Protein AF-A0A957BPP7-F1 (afdb_monomer)

Sequence (286 aa):
MEIFEIEATITELLLIVAVVAIVVQRLRVPYTVALVVVGLLLSFVQPVDVGLTPELIMMLFVPPLIFEAALHLDLNVLRRNLPGILTLAVPGVIITTLIVGGIVSYTTGLALPAALVFGALISATDPVAIISLFRTLGVPKRLSVIVEGESLFNDGAAIVIFGLMVGYAVSGQFSLTESILDFVRVSVGGLAVGIALGTGVAWIISHVDDHLIEITLTVVLAFGSFLAAESLHFSGVLAVVAAGLLNGNLGLRGMSPTTRIVLNNFWEFVAFLANSLIFLIIGLDI

Foldseek 3Di:
DPPVVLVVVVVVLVVVLVVLVVVCVVVVDPSLVSLLQVLQVVLVVDQDPNVQDPVNLCQPQLLLQLLLLLLQADPVLCVVCVVVLCCCQAVVLVVQLQVQLVVCCVPVVDDSLVSSLVSLVPSQDDCVVVLVVCVVVVPDPSVVNSSSSSNLSNVLLSVLSNVLSVVCVVVVDDDPVVSVVSSCCQLVLLLVLLQVLLVVLLVVLLVDADLVVNLVSSVCSSSVSLVVSVVVVHRSSNSSSNSSNSCSHRSVVSYDPVSVVVNSVVSVVSNSVSSSSVSNVSSSVD

Mean predicted aligned error: 5.06 Å

Secondary structure (DSSP, 8-state):
--HHHHHHHHHHHHHHHHHHHHHHHHH-S-HHHHHHHHHHHHHHHS-------HHHHHHHTHHHHHHHHHHHS-HHHHHHHHHHHHHIIIIIHHHHHHHHHHHHHHHH---HHHHHHHHHHHH----HHHHHHHHHHT--HHHHHHHHHHHHHHHHHHHHHHHHHHHHHHH----HHHHHHHHHHHHHHHHHHHHHHHHHHHHHHTT---HHHHHHHHHHHHHHHHHHHHHTTS-HHHHHHHHHHHIIIIIHHHS-HHHHHHHHHHHHHHHHHHHHHHHHHHHHH-

Solvent-accessible surface area (backbone atoms only — not comparable to full-atom values): 14182 Å² total; per-residue (Å²): 128,58,73,67,56,53,55,50,52,54,52,49,53,53,50,51,50,51,53,51,54,61,53,32,74,76,64,85,54,65,61,62,61,52,33,23,52,50,18,40,57,40,30,77,76,51,79,67,84,81,80,74,46,72,66,53,48,54,66,66,38,43,29,50,42,44,18,40,58,22,28,72,40,58,58,70,63,39,64,76,43,38,72,62,28,49,48,47,15,42,58,43,34,54,49,43,11,53,51,46,6,50,51,44,15,69,75,71,67,44,56,58,43,61,20,32,27,52,12,18,66,67,42,40,54,83,47,66,72,58,51,56,49,34,66,76,71,68,55,61,67,68,57,50,45,45,48,53,47,21,25,58,46,16,42,36,40,24,55,52,49,24,53,54,27,47,52,26,49,73,68,73,58,86,52,71,69,57,52,52,50,47,50,50,50,21,48,54,43,2,33,50,46,3,42,54,52,18,51,53,50,23,56,53,37,51,76,50,95,48,59,69,61,47,46,49,52,51,54,50,46,23,52,46,24,22,52,54,15,46,78,70,68,18,33,22,59,33,2,11,34,35,18,17,34,39,28,41,58,56,20,50,72,42,47,54,75,67,42,52,53,54,46,50,54,48,37,54,51,52,28,50,51,38,52,48,49,51,32,24,50,54,13,40,75,108

Structure (mmCIF, N/CA/C/O backbone):
data_AF-A0A957BPP7-F1
#
_entry.id   AF-A0A957BPP7-F1
#
loop_
_atom_site.group_PDB
_atom_site.id
_atom_site.type_symbol
_atom_site.label_atom_id
_atom_site.label_alt_id
_atom_site.label_comp_id
_atom_site.label_asym_id
_atom_site.label_entity_id
_atom_site.label_seq_id
_atom_site.pdbx_PDB_ins_code
_atom_site.Cartn_x
_atom_site.Cartn_y
_atom_site.Cartn_z
_atom_site.occupancy
_atom_site.B_iso_or_equiv
_atom_site.auth_seq_id
_atom_site.auth_comp_id
_atom_site.auth_asym_id
_atom_site.auth_atom_id
_atom_site.pdbx_PDB_model_num
ATOM 1 N N . MET A 1 1 ? -18.569 1.959 -23.088 1.00 60.22 1 MET A N 1
ATOM 2 C CA . MET A 1 1 ? -19.501 1.052 -22.403 1.00 60.22 1 MET A CA 1
ATOM 3 C C . MET A 1 1 ? -20.727 1.832 -21.987 1.00 60.22 1 MET A C 1
ATOM 5 O O . MET A 1 1 ? -20.582 2.914 -21.418 1.00 60.22 1 MET A O 1
ATOM 9 N N . GLU A 1 2 ? -21.912 1.323 -22.309 1.00 77.94 2 GLU A N 1
ATOM 10 C CA . GLU A 1 2 ? -23.153 1.812 -21.699 1.00 77.94 2 GLU A CA 1
ATOM 11 C C . GLU A 1 2 ? -23.122 1.498 -20.190 1.00 77.94 2 GLU A C 1
ATOM 13 O O . GLU A 1 2 ? -22.526 0.506 -19.781 1.00 77.94 2 GLU A O 1
ATOM 18 N N . ILE A 1 3 ? -23.738 2.330 -19.341 1.00 79.81 3 ILE A N 1
ATOM 19 C CA . ILE A 1 3 ? -23.719 2.149 -17.868 1.00 79.81 3 ILE A CA 1
ATOM 20 C C . ILE A 1 3 ? -24.164 0.729 -17.471 1.00 79.81 3 ILE A C 1
ATOM 22 O O . ILE A 1 3 ? -23.574 0.115 -16.586 1.00 79.81 3 ILE A O 1
ATOM 26 N N . PHE A 1 4 ? -25.140 0.181 -18.196 1.00 83.44 4 PHE A N 1
ATOM 27 C CA . PHE A 1 4 ? -25.631 -1.182 -18.017 1.00 83.44 4 PHE A CA 1
ATOM 28 C C . PHE A 1 4 ? -24.555 -2.260 -18.243 1.00 83.44 4 PHE A C 1
ATOM 30 O O . PHE A 1 4 ? -24.505 -3.240 -17.505 1.00 83.44 4 PHE A O 1
ATOM 37 N N . GLU A 1 5 ? -23.668 -2.085 -19.227 1.00 80.25 5 GLU A N 1
ATOM 38 C CA . GLU A 1 5 ? -22.581 -3.037 -19.500 1.00 80.25 5 GLU A CA 1
ATOM 39 C C . GLU A 1 5 ? -21.556 -3.055 -18.361 1.00 80.25 5 GLU A C 1
ATOM 41 O O . GLU A 1 5 ? -21.070 -4.121 -17.983 1.00 80.25 5 GLU A O 1
ATOM 46 N N . ILE A 1 6 ? -21.268 -1.890 -17.769 1.00 80.06 6 ILE A N 1
ATOM 47 C CA . ILE A 1 6 ? -20.361 -1.776 -16.617 1.00 80.06 6 ILE A CA 1
ATOM 48 C C . ILE A 1 6 ? -20.970 -2.481 -15.401 1.00 80.06 6 ILE A C 1
ATOM 50 O O . ILE A 1 6 ? -20.298 -3.280 -14.750 1.00 80.06 6 ILE A O 1
ATOM 54 N N . GLU A 1 7 ? -22.249 -2.229 -15.112 1.00 83.31 7 GLU A N 1
ATOM 55 C CA . GLU A 1 7 ? -22.966 -2.877 -14.007 1.00 83.31 7 GLU A CA 1
ATOM 56 C C . GLU A 1 7 ? -23.023 -4.402 -14.173 1.00 83.31 7 GLU A C 1
ATOM 58 O O . GLU A 1 7 ? -22.760 -5.140 -13.216 1.00 83.31 7 GLU A O 1
ATOM 63 N N . ALA A 1 8 ? -23.312 -4.882 -15.387 1.00 86.31 8 ALA A N 1
ATOM 64 C CA . ALA A 1 8 ? -23.316 -6.306 -15.706 1.00 86.31 8 ALA A CA 1
ATOM 65 C C . ALA A 1 8 ? -21.928 -6.930 -15.504 1.00 86.31 8 ALA A C 1
ATOM 67 O O . ALA A 1 8 ? -21.815 -7.947 -14.820 1.00 86.31 8 ALA A O 1
ATOM 68 N N . THR A 1 9 ? -20.877 -6.277 -16.008 1.00 83.62 9 THR A N 1
ATOM 69 C CA . THR A 1 9 ? -19.489 -6.752 -15.889 1.00 83.62 9 THR A CA 1
ATOM 70 C C . THR A 1 9 ? -19.052 -6.837 -14.429 1.00 83.62 9 THR A C 1
ATOM 72 O O . THR A 1 9 ? -18.531 -7.860 -13.994 1.00 83.62 9 THR A O 1
ATOM 75 N N . ILE A 1 10 ? -19.312 -5.799 -13.627 1.00 84.25 10 ILE A N 1
ATOM 76 C CA . ILE A 1 10 ? -18.979 -5.809 -12.193 1.00 84.25 10 ILE A CA 1
ATOM 77 C C . ILE A 1 10 ? -19.728 -6.937 -11.475 1.00 84.25 10 ILE A C 1
ATOM 79 O O . ILE A 1 10 ? -19.141 -7.658 -10.667 1.00 84.25 10 ILE A O 1
ATOM 83 N N . THR A 1 11 ? -21.015 -7.120 -11.777 1.00 87.75 11 THR A N 1
ATOM 84 C CA . THR A 1 11 ? -21.832 -8.175 -11.163 1.00 87.75 11 THR A CA 1
ATOM 85 C C . THR A 1 11 ? -21.322 -9.569 -11.530 1.00 87.75 11 THR A C 1
ATOM 87 O O . THR A 1 11 ? -21.242 -10.443 -10.665 1.00 87.75 11 THR A O 1
ATOM 90 N N . GLU A 1 12 ? -20.937 -9.779 -12.789 1.00 88.44 12 GLU A N 1
ATOM 91 C CA . GLU A 1 12 ? -20.364 -11.036 -13.270 1.00 88.44 12 GLU A CA 1
ATOM 92 C C . GLU A 1 12 ? -19.020 -11.337 -12.597 1.00 88.44 12 GLU A C 1
ATOM 94 O O . GLU A 1 12 ? -18.831 -12.438 -12.078 1.00 88.44 12 GLU A O 1
ATOM 99 N N . LEU A 1 13 ? -18.125 -10.347 -12.502 1.00 87.31 13 LEU A N 1
ATOM 100 C CA . LEU A 1 13 ? -16.846 -10.491 -11.800 1.00 87.31 13 LEU A CA 1
ATOM 101 C C . LEU A 1 13 ? -17.051 -10.876 -10.329 1.00 87.31 13 LEU A C 1
ATOM 103 O O . LEU A 1 13 ? -16.405 -11.801 -9.836 1.00 87.31 13 LEU A O 1
ATOM 107 N N . LEU A 1 14 ? -17.988 -10.227 -9.631 1.00 89.62 14 LEU A N 1
ATOM 108 C CA . LEU A 1 14 ? -18.315 -10.561 -8.241 1.00 89.62 14 LEU A CA 1
ATOM 109 C C . LEU A 1 14 ? -18.905 -11.972 -8.103 1.00 89.62 14 LEU A C 1
ATOM 111 O O . LEU A 1 14 ? -18.584 -12.687 -7.148 1.00 89.62 14 LEU A O 1
ATOM 115 N N . LEU A 1 15 ? -19.736 -12.398 -9.057 1.00 92.19 15 LEU A N 1
ATOM 116 C CA . LEU A 1 15 ? -20.278 -13.755 -9.084 1.00 92.19 15 LEU A CA 1
ATOM 117 C C . LEU A 1 15 ? -19.166 -14.792 -9.288 1.00 92.19 15 LEU A C 1
ATOM 119 O O . LEU A 1 15 ? -19.131 -15.792 -8.570 1.00 92.19 15 LEU A O 1
ATOM 123 N N . ILE A 1 16 ? -18.240 -14.543 -10.218 1.00 90.81 16 ILE A N 1
ATOM 124 C CA . ILE A 1 16 ? -17.076 -15.404 -10.469 1.00 90.81 16 ILE A CA 1
ATOM 125 C C . ILE A 1 1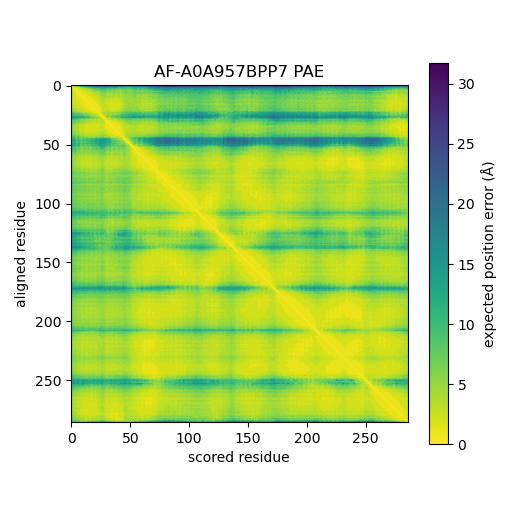6 ? -16.233 -15.520 -9.201 1.00 90.81 16 ILE A C 1
ATOM 127 O O . ILE A 1 16 ? -15.950 -16.633 -8.758 1.00 90.81 16 ILE A O 1
ATOM 131 N N . VAL A 1 17 ? -15.904 -14.392 -8.567 1.00 91.12 17 VAL A N 1
ATOM 132 C CA . VAL A 1 17 ? -15.185 -14.336 -7.285 1.00 91.12 17 VAL A CA 1
ATOM 133 C C . VAL A 1 17 ? -15.856 -15.228 -6.233 1.00 91.12 17 VAL A C 1
ATOM 135 O O . VAL A 1 17 ? -15.198 -16.077 -5.625 1.00 91.12 17 VAL A O 1
ATOM 138 N N . ALA A 1 18 ? -17.177 -15.116 -6.062 1.00 91.00 18 ALA A N 1
ATOM 139 C CA . ALA A 1 18 ? -17.924 -15.926 -5.101 1.00 91.00 18 ALA A CA 1
ATOM 140 C C . ALA A 1 18 ? -17.901 -17.428 -5.441 1.00 91.00 18 ALA A C 1
ATOM 142 O O . ALA A 1 18 ? -17.677 -18.263 -4.560 1.00 91.00 18 ALA A O 1
ATOM 143 N N . VAL A 1 19 ? -18.095 -17.792 -6.713 1.00 91.75 19 VAL A N 1
ATOM 144 C CA . VAL A 1 19 ? -18.063 -19.191 -7.169 1.00 91.75 19 VAL A CA 1
ATOM 145 C C . VAL A 1 19 ? -16.678 -19.799 -6.956 1.00 91.75 19 VAL A C 1
ATOM 147 O O . VAL A 1 19 ? -16.571 -20.895 -6.398 1.00 91.75 19 VAL A O 1
ATOM 150 N N . VAL A 1 20 ? -15.615 -19.085 -7.334 1.00 89.62 20 VAL A N 1
ATOM 151 C CA . VAL A 1 20 ? -14.232 -19.534 -7.129 1.00 89.62 20 VAL A CA 1
ATOM 152 C C . VAL A 1 20 ? -13.950 -19.724 -5.643 1.00 89.62 20 VAL A C 1
ATOM 154 O O . VAL A 1 20 ? -13.438 -20.775 -5.258 1.00 89.62 20 VAL A O 1
ATOM 157 N N . ALA A 1 21 ? -14.356 -18.780 -4.788 1.00 86.44 21 ALA A N 1
ATOM 158 C CA . ALA A 1 21 ? -14.182 -18.898 -3.342 1.00 86.44 21 ALA A CA 1
ATOM 159 C C . ALA A 1 21 ? -14.859 -20.163 -2.776 1.00 86.44 21 ALA A C 1
ATOM 161 O O . ALA A 1 21 ? -14.240 -20.905 -2.010 1.00 86.44 21 ALA A O 1
ATOM 162 N N . ILE A 1 22 ? -16.093 -20.465 -3.199 1.00 88.56 22 ILE A N 1
ATOM 163 C CA . ILE A 1 22 ? -16.833 -21.671 -2.778 1.00 88.56 22 ILE A CA 1
ATOM 164 C C . ILE A 1 22 ? -16.131 -22.954 -3.247 1.00 88.56 22 ILE A C 1
ATOM 166 O O . ILE A 1 22 ? -16.030 -23.928 -2.495 1.00 88.56 22 ILE A O 1
ATOM 170 N N . VAL A 1 23 ? -15.647 -22.980 -4.491 1.00 87.69 23 VAL A N 1
ATOM 171 C CA . VAL A 1 23 ? -14.988 -24.159 -5.074 1.00 87.69 23 VAL A CA 1
ATOM 172 C C . VAL A 1 23 ? -13.636 -24.416 -4.406 1.00 87.69 23 VAL A C 1
ATOM 174 O O . VAL A 1 23 ? -13.333 -25.554 -4.037 1.00 87.69 23 VAL A O 1
ATOM 177 N N . VAL A 1 24 ? -12.842 -23.367 -4.183 1.00 85.56 24 VAL A N 1
ATOM 178 C CA . VAL A 1 24 ? -11.502 -23.468 -3.589 1.00 85.56 24 VAL A CA 1
ATOM 179 C C . VAL A 1 24 ? -11.543 -23.976 -2.151 1.00 85.56 24 VAL A C 1
ATOM 181 O O . VAL A 1 24 ? -10.665 -24.753 -1.766 1.00 85.56 24 VAL A O 1
ATOM 184 N N . GLN A 1 25 ? -12.588 -23.648 -1.380 1.00 78.06 25 GLN A N 1
ATOM 185 C CA . GLN A 1 25 ? -12.778 -24.208 -0.035 1.00 78.06 25 GLN A CA 1
ATOM 186 C C . GLN A 1 25 ? -12.762 -25.747 -0.022 1.00 78.06 25 GLN A C 1
ATOM 188 O O . GLN A 1 25 ? -12.419 -26.351 0.995 1.00 78.06 25 GLN A O 1
ATOM 193 N N . ARG A 1 26 ? -13.076 -26.403 -1.149 1.00 80.19 26 ARG A N 1
ATOM 194 C CA . ARG A 1 26 ? -13.004 -27.865 -1.288 1.00 80.19 26 ARG A CA 1
ATOM 195 C C . ARG A 1 26 ? -11.654 -28.382 -1.789 1.00 80.19 26 ARG A C 1
ATOM 197 O O . ARG A 1 26 ? -11.360 -29.556 -1.581 1.00 80.19 26 ARG A O 1
ATOM 204 N N . LEU A 1 27 ? -10.842 -27.547 -2.438 1.00 73.81 27 LEU A N 1
ATOM 205 C CA . LEU A 1 27 ? -9.676 -27.983 -3.218 1.00 73.81 27 LEU A CA 1
ATOM 206 C C . LEU A 1 27 ? -8.312 -27.796 -2.530 1.00 73.81 27 LEU A C 1
ATOM 208 O O . LEU A 1 27 ? -7.314 -28.253 -3.075 1.00 73.81 27 LEU A O 1
ATOM 212 N N . ARG A 1 28 ? -8.227 -27.205 -1.328 1.00 74.06 28 ARG A N 1
ATOM 213 C CA . ARG A 1 28 ? -6.953 -26.952 -0.598 1.00 74.06 28 ARG A CA 1
ATOM 214 C C . ARG A 1 28 ? -5.883 -26.192 -1.412 1.00 74.06 28 ARG A C 1
ATOM 216 O O . ARG A 1 28 ? -4.704 -26.247 -1.074 1.00 74.06 28 ARG A O 1
ATOM 223 N N . VAL A 1 29 ? -6.280 -25.487 -2.468 1.00 78.88 29 VAL A N 1
ATOM 224 C CA . VAL A 1 29 ? -5.401 -24.616 -3.262 1.00 78.88 29 VAL A CA 1
ATOM 225 C C . VAL A 1 29 ? -5.478 -23.194 -2.689 1.00 78.88 29 VAL A C 1
ATOM 227 O O . VAL A 1 29 ? -6.547 -22.810 -2.211 1.00 78.88 29 VAL A O 1
ATOM 230 N N . PRO A 1 30 ? -4.396 -22.392 -2.713 1.00 77.81 30 PRO A N 1
ATOM 231 C CA . PRO A 1 30 ? -4.483 -20.976 -2.376 1.00 77.81 30 PRO A CA 1
ATOM 232 C C . PRO A 1 30 ? -5.494 -20.255 -3.272 1.00 77.81 30 PRO A C 1
ATOM 234 O O . PRO A 1 30 ? -5.457 -20.359 -4.497 1.00 77.81 30 PRO A O 1
ATOM 237 N N . TYR A 1 31 ? -6.399 -19.512 -2.647 1.00 82.19 31 TYR A N 1
ATOM 238 C CA . TYR A 1 31 ? -7.503 -18.838 -3.326 1.00 82.19 31 TYR A CA 1
ATOM 239 C C . TYR A 1 31 ? -7.056 -17.823 -4.387 1.00 82.19 31 TYR A C 1
ATOM 241 O O . TYR A 1 31 ? -7.607 -17.808 -5.485 1.00 82.19 31 TYR A O 1
ATOM 249 N N . THR A 1 32 ? -6.015 -17.042 -4.102 1.00 83.12 32 THR A N 1
ATOM 250 C CA . THR A 1 32 ? -5.463 -16.045 -5.032 1.00 83.12 32 THR A CA 1
ATOM 251 C C . THR A 1 32 ? -4.937 -16.686 -6.317 1.00 83.12 32 THR A C 1
ATOM 253 O O . THR A 1 32 ? -5.215 -16.203 -7.410 1.00 83.12 32 THR A O 1
ATOM 256 N N . VAL A 1 33 ? -4.274 -17.842 -6.208 1.00 85.38 33 VAL A N 1
ATOM 257 C CA . VAL A 1 33 ? -3.794 -18.618 -7.365 1.00 85.38 33 VAL A CA 1
ATOM 258 C C . VAL A 1 33 ? -4.963 -19.103 -8.222 1.00 85.38 33 VAL A C 1
ATOM 260 O O . VAL A 1 33 ? -4.906 -19.024 -9.446 1.00 85.38 33 VAL A O 1
ATOM 263 N N . ALA A 1 34 ? -6.037 -19.585 -7.594 1.00 89.31 34 ALA A N 1
ATOM 264 C CA . ALA A 1 34 ? -7.215 -20.046 -8.321 1.00 89.31 34 ALA A CA 1
ATOM 265 C C . ALA A 1 34 ? -7.896 -18.913 -9.105 1.00 89.31 34 ALA A C 1
ATOM 267 O O . ALA A 1 34 ? -8.307 -19.136 -10.240 1.00 89.31 34 ALA A O 1
ATOM 268 N N . LEU A 1 35 ? -7.976 -17.705 -8.537 1.00 90.69 35 LEU A N 1
ATOM 269 C CA . LEU A 1 35 ? -8.525 -16.536 -9.229 1.00 90.69 35 LEU A CA 1
ATOM 270 C C . LEU A 1 35 ? -7.715 -16.148 -10.466 1.00 90.69 35 LEU A C 1
ATOM 272 O O . LEU A 1 35 ? -8.316 -15.931 -11.512 1.00 90.69 35 LEU A O 1
ATOM 276 N N . VAL A 1 36 ? -6.381 -16.116 -10.370 1.00 90.62 36 VAL A N 1
ATOM 277 C CA . VAL A 1 36 ? -5.512 -15.806 -11.523 1.00 90.62 36 VAL A CA 1
ATOM 278 C C . VAL A 1 36 ? -5.724 -16.824 -12.641 1.00 90.62 36 VAL A C 1
ATOM 280 O O . VAL A 1 36 ? -5.895 -16.449 -13.796 1.00 90.62 36 VAL A O 1
ATOM 283 N N . VAL A 1 37 ? -5.770 -18.118 -12.305 1.00 91.38 37 VAL A N 1
ATOM 284 C CA . VAL A 1 37 ? -6.011 -19.182 -13.293 1.00 91.38 37 VAL A CA 1
ATOM 285 C C . VAL A 1 37 ? -7.390 -19.041 -13.935 1.00 91.38 37 VAL A C 1
ATOM 287 O O . VAL A 1 37 ? -7.521 -19.223 -15.140 1.00 91.38 37 VAL A O 1
ATOM 290 N N . VAL A 1 38 ? -8.423 -18.715 -13.156 1.00 91.31 38 VAL A N 1
ATOM 291 C CA . VAL A 1 38 ? -9.775 -18.508 -13.692 1.00 91.31 38 VAL A CA 1
ATOM 292 C C . VAL A 1 38 ? -9.827 -17.275 -14.591 1.00 91.31 38 VAL A C 1
ATOM 294 O O . VAL A 1 38 ? -10.387 -17.375 -15.676 1.00 91.31 38 VAL A O 1
ATOM 297 N N . GLY A 1 39 ? -9.203 -16.162 -14.198 1.00 91.12 39 GLY A N 1
ATOM 298 C CA . GLY A 1 39 ? -9.080 -14.971 -15.041 1.00 91.12 39 GLY A CA 1
ATOM 299 C C . GLY A 1 39 ? -8.395 -15.285 -16.370 1.00 91.12 39 GLY A C 1
ATOM 300 O O . GLY A 1 39 ? -8.941 -14.978 -17.423 1.00 91.12 39 GLY A O 1
ATOM 301 N N . LEU A 1 40 ? -7.280 -16.018 -16.327 1.00 90.25 40 LEU A N 1
ATOM 302 C CA . LEU A 1 40 ? -6.557 -16.454 -17.524 1.00 90.25 40 LEU A CA 1
ATOM 303 C C . LEU A 1 40 ? -7.413 -17.352 -18.425 1.00 90.25 40 LEU A C 1
ATOM 305 O O . LEU A 1 40 ? -7.402 -17.230 -19.642 1.00 90.25 40 LEU A O 1
ATOM 309 N N . LEU A 1 41 ? -8.179 -18.280 -17.850 1.00 90.94 41 LEU A N 1
ATOM 310 C CA . LEU A 1 41 ? -9.078 -19.124 -18.640 1.00 90.94 41 LEU A CA 1
ATOM 311 C C . LEU A 1 41 ? -10.214 -18.316 -19.277 1.00 90.94 41 LEU A C 1
ATOM 313 O O . LEU A 1 41 ? -10.630 -18.632 -20.391 1.00 90.94 41 LEU A O 1
ATOM 317 N N . LEU A 1 42 ? -10.710 -17.289 -18.586 1.00 88.06 42 LEU A N 1
ATOM 318 C CA . LEU A 1 42 ? -11.751 -16.403 -19.097 1.00 88.06 42 LEU A CA 1
ATOM 319 C C . LEU A 1 42 ? -11.237 -15.509 -20.228 1.00 88.06 42 LEU A C 1
ATOM 321 O O . LEU A 1 42 ? -11.969 -15.341 -21.203 1.00 88.06 42 LEU A O 1
ATOM 325 N N . SER A 1 43 ? -9.991 -15.020 -20.161 1.00 86.44 43 SER A N 1
ATOM 326 C CA . SER A 1 43 ? -9.407 -14.174 -21.216 1.00 86.44 43 SER A CA 1
ATOM 327 C C . SER A 1 43 ? -9.369 -14.882 -22.578 1.00 86.44 43 SER A C 1
ATOM 329 O O . SER A 1 43 ? -9.610 -14.255 -23.611 1.00 86.44 43 SER A O 1
ATOM 331 N N . PHE A 1 44 ? -9.193 -16.211 -22.594 1.00 86.12 44 PHE A N 1
ATOM 332 C CA . PHE A 1 44 ? -9.270 -17.021 -23.817 1.00 86.12 44 PHE A CA 1
ATOM 333 C C . PHE A 1 44 ? -10.685 -17.185 -24.387 1.00 86.12 44 PHE A C 1
ATOM 335 O O . PHE A 1 44 ? -10.831 -17.434 -25.586 1.00 86.12 44 PHE A O 1
ATOM 342 N N . VAL A 1 45 ? -11.725 -17.113 -23.551 1.00 84.25 45 VAL A N 1
ATOM 343 C CA . VAL A 1 45 ? -13.123 -17.312 -23.975 1.00 84.25 45 VAL A CA 1
ATOM 344 C C . VAL A 1 45 ? -13.742 -15.992 -24.416 1.00 84.25 45 VAL A C 1
ATOM 346 O O . VAL A 1 45 ? -14.380 -15.925 -25.467 1.00 84.25 45 VAL A O 1
ATOM 349 N N . GLN A 1 46 ? -13.546 -14.948 -23.614 1.00 74.88 46 GLN A N 1
ATOM 350 C CA . GLN A 1 46 ? -14.077 -13.618 -23.848 1.00 74.88 46 GLN A CA 1
ATOM 351 C C . GLN A 1 46 ? -13.011 -12.600 -23.431 1.00 74.88 46 GLN A C 1
ATOM 353 O O . GLN A 1 46 ? -12.810 -12.395 -22.235 1.00 74.88 46 GLN A O 1
ATOM 358 N N . PRO A 1 47 ? -12.332 -11.949 -24.390 1.00 68.75 47 PRO A N 1
ATOM 359 C CA . PRO A 1 47 ? -11.430 -10.850 -24.082 1.00 68.75 47 PRO A CA 1
ATOM 360 C C . PRO A 1 47 ? -12.258 -9.710 -23.481 1.00 68.75 47 PRO A C 1
ATOM 362 O O . PRO A 1 47 ? -12.990 -9.019 -24.193 1.00 68.75 47 PRO A O 1
ATOM 365 N N . VAL A 1 48 ? -12.207 -9.565 -22.159 1.00 69.25 48 VAL A N 1
ATOM 366 C CA . VAL A 1 48 ? -12.856 -8.467 -21.446 1.00 69.25 48 VAL A CA 1
ATOM 367 C C . VAL A 1 48 ? -11.810 -7.382 -21.250 1.00 69.25 48 VAL A C 1
ATOM 369 O O . VAL A 1 48 ? -10.928 -7.518 -20.409 1.00 69.25 48 VAL A O 1
ATOM 372 N N . ASP A 1 49 ? -11.918 -6.296 -22.012 1.00 69.81 49 ASP A N 1
ATOM 373 C CA . ASP A 1 49 ? -11.187 -5.074 -21.687 1.00 69.81 49 ASP A CA 1
ATOM 374 C C . ASP A 1 49 ? -11.919 -4.375 -20.538 1.00 69.81 49 ASP A C 1
ATOM 376 O O . ASP A 1 49 ? -12.955 -3.729 -20.723 1.00 69.81 49 ASP A O 1
ATOM 380 N N . VAL A 1 50 ? -11.405 -4.564 -19.324 1.00 67.56 50 VAL A N 1
ATOM 381 C CA . VAL A 1 50 ? -11.980 -3.975 -18.108 1.00 67.56 50 VAL A CA 1
ATOM 382 C C . VAL A 1 50 ? -11.718 -2.457 -18.056 1.00 67.56 50 VAL A C 1
ATOM 384 O O . VAL A 1 50 ? -12.285 -1.765 -17.211 1.00 67.56 50 VAL A O 1
ATOM 387 N N . GLY A 1 51 ? -10.879 -1.908 -18.949 1.00 69.00 51 GLY A N 1
ATOM 388 C CA . GLY A 1 51 ? -10.557 -0.479 -19.005 1.00 69.00 51 GLY A CA 1
ATOM 389 C C . GLY A 1 51 ? -9.882 0.051 -17.736 1.00 69.00 51 GLY A C 1
ATOM 390 O O . GLY A 1 51 ? -9.935 1.250 -17.458 1.00 69.00 51 GLY A O 1
ATOM 391 N N . LEU A 1 52 ? -9.288 -0.837 -16.933 1.00 71.69 52 LEU A N 1
ATOM 392 C CA . LEU A 1 52 ? -8.633 -0.482 -15.682 1.00 71.69 52 LEU A CA 1
ATOM 393 C C . LEU A 1 52 ? -7.205 -0.044 -15.964 1.00 71.69 52 LEU A C 1
ATOM 395 O O . LEU A 1 52 ? -6.354 -0.844 -16.338 1.00 71.69 52 LEU A O 1
ATOM 399 N N . THR A 1 53 ? -6.937 1.241 -15.758 1.00 80.81 53 THR A N 1
ATOM 400 C CA . THR A 1 53 ? -5.570 1.744 -15.835 1.00 80.81 53 THR A CA 1
ATOM 401 C C . THR A 1 53 ? -4.799 1.379 -14.561 1.00 80.81 53 THR A C 1
ATOM 403 O O . THR A 1 53 ? -5.407 1.252 -13.489 1.00 80.81 53 THR A O 1
ATOM 406 N N . PRO A 1 54 ? -3.462 1.243 -14.623 1.00 78.06 54 PRO A N 1
ATOM 407 C CA . PRO A 1 54 ? -2.641 1.019 -13.435 1.00 78.06 54 PRO A CA 1
ATOM 408 C C . PRO A 1 54 ? -2.898 2.055 -12.333 1.00 78.06 54 PRO A C 1
ATOM 410 O O . PRO A 1 54 ? -2.932 1.716 -11.152 1.00 78.06 54 PRO A O 1
ATOM 413 N N . GLU A 1 55 ? -3.157 3.310 -12.708 1.00 81.06 55 GLU A N 1
ATOM 414 C CA . GLU A 1 55 ? -3.482 4.384 -11.769 1.00 81.06 55 GLU A CA 1
ATOM 415 C C . GLU A 1 55 ? -4.817 4.136 -11.065 1.00 81.06 55 GLU A C 1
ATOM 417 O O . GLU A 1 55 ? -4.909 4.326 -9.853 1.00 81.06 55 GLU A O 1
ATOM 422 N N . LEU A 1 56 ? -5.842 3.669 -11.789 1.00 82.44 56 LEU A N 1
ATOM 423 C CA . LEU A 1 56 ? -7.122 3.296 -11.184 1.00 82.44 56 LEU A 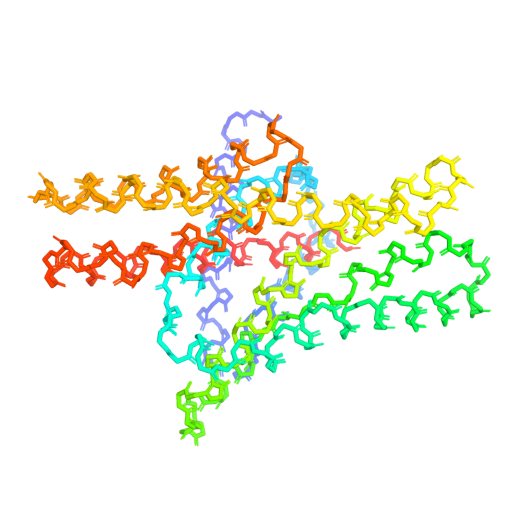CA 1
ATOM 424 C C . LEU A 1 56 ? -6.953 2.127 -10.217 1.00 82.44 56 LEU A C 1
ATOM 426 O O . LEU A 1 56 ? -7.540 2.154 -9.137 1.00 82.44 56 LEU A O 1
ATOM 430 N N . ILE A 1 57 ? -6.120 1.140 -10.559 1.00 84.38 57 ILE A N 1
ATOM 431 C CA . ILE A 1 57 ? -5.846 0.009 -9.668 1.00 84.38 57 ILE A CA 1
ATOM 432 C C . ILE A 1 57 ? -5.184 0.503 -8.374 1.00 84.38 57 ILE A C 1
ATOM 434 O O . ILE A 1 57 ? -5.643 0.186 -7.272 1.00 84.38 57 ILE A O 1
ATOM 438 N N . MET A 1 58 ? -4.152 1.339 -8.516 1.00 85.00 58 MET A N 1
ATOM 439 C CA . MET A 1 58 ? -3.428 1.949 -7.402 1.00 85.00 58 MET A CA 1
ATOM 440 C C . MET A 1 58 ? -4.318 2.847 -6.538 1.00 85.00 58 MET A C 1
ATOM 442 O O . MET A 1 58 ? -4.166 2.854 -5.326 1.00 85.00 58 MET A O 1
ATOM 446 N N . MET A 1 59 ? -5.257 3.595 -7.118 1.00 87.62 59 MET A N 1
ATOM 447 C CA . MET A 1 59 ? -6.127 4.502 -6.357 1.00 87.62 59 MET A CA 1
ATOM 448 C C . MET A 1 59 ? -7.321 3.798 -5.709 1.00 87.62 59 MET A C 1
ATOM 450 O O . MET A 1 59 ? -7.767 4.217 -4.641 1.00 87.62 59 MET A O 1
ATOM 454 N N . LEU A 1 60 ? -7.862 2.757 -6.347 1.00 90.06 60 LEU A N 1
ATOM 455 C CA . LEU A 1 60 ? -9.101 2.115 -5.911 1.00 90.06 60 LEU A CA 1
ATOM 456 C C . LEU A 1 60 ? -8.856 0.940 -4.963 1.00 90.06 60 LEU A C 1
ATOM 458 O O . LEU A 1 60 ? -9.572 0.803 -3.972 1.00 90.06 60 LEU A O 1
ATOM 462 N N . PHE A 1 61 ? -7.863 0.095 -5.252 1.00 92.25 61 PHE A N 1
ATOM 463 C CA . PHE A 1 61 ? -7.689 -1.174 -4.542 1.00 92.25 61 PHE A CA 1
ATOM 464 C C . PHE A 1 61 ? -6.553 -1.167 -3.523 1.00 92.25 61 PHE A C 1
ATOM 466 O O . PHE A 1 61 ? -6.657 -1.829 -2.494 1.00 92.25 61 PHE A O 1
ATOM 473 N N . VAL A 1 62 ? -5.482 -0.410 -3.758 1.00 92.00 62 VAL A N 1
ATOM 474 C CA . VAL A 1 62 ? -4.334 -0.403 -2.840 1.00 92.00 62 VAL A CA 1
ATOM 475 C C . VAL A 1 62 ? -4.671 0.234 -1.484 1.00 92.00 62 VAL A C 1
ATOM 477 O O . VAL A 1 62 ? -4.366 -0.392 -0.467 1.00 92.00 62 VAL A O 1
ATOM 480 N N . PRO A 1 63 ? -5.348 1.401 -1.396 1.00 95.25 63 PRO A N 1
ATOM 481 C CA . PRO A 1 63 ? -5.688 1.989 -0.105 1.00 95.25 63 PRO A CA 1
ATOM 482 C C . PRO A 1 63 ? -6.477 1.049 0.811 1.00 95.25 63 PRO A C 1
ATOM 484 O O . PRO A 1 63 ? -6.063 0.900 1.960 1.00 95.25 63 PRO A O 1
ATOM 487 N N . PRO A 1 64 ? -7.559 0.374 0.369 1.00 96.06 64 PRO A N 1
ATOM 488 C CA . PRO A 1 64 ? -8.290 -0.503 1.268 1.00 96.06 64 PRO A CA 1
ATOM 489 C C . PRO A 1 64 ? -7.493 -1.726 1.727 1.00 96.06 64 PRO A C 1
ATOM 491 O O . PRO A 1 64 ? -7.603 -2.100 2.892 1.00 96.06 64 PRO A O 1
ATOM 494 N N . LEU A 1 65 ? -6.674 -2.321 0.853 1.00 93.88 65 LEU A N 1
ATOM 495 C CA . LEU A 1 65 ? -5.842 -3.478 1.200 1.00 93.88 65 LEU A CA 1
ATOM 496 C C . LEU A 1 65 ? -4.795 -3.135 2.254 1.00 93.88 65 LEU A C 1
ATOM 498 O O . LEU A 1 65 ? -4.670 -3.807 3.275 1.00 93.88 65 LEU A O 1
ATOM 502 N N . ILE A 1 66 ? -4.073 -2.042 2.021 1.00 95.12 66 ILE A N 1
ATOM 503 C CA . ILE A 1 66 ? -3.007 -1.601 2.915 1.00 95.12 66 ILE A CA 1
ATOM 504 C C . ILE A 1 66 ? -3.587 -1.093 4.231 1.00 95.12 66 ILE A C 1
ATOM 506 O O . ILE A 1 66 ? -3.021 -1.346 5.296 1.00 95.12 66 ILE A O 1
ATOM 510 N N . PHE A 1 67 ? -4.726 -0.400 4.178 1.00 96.94 67 PHE A N 1
ATOM 511 C CA . PHE A 1 67 ? -5.390 0.082 5.379 1.00 96.94 67 PHE A CA 1
ATOM 512 C C . PHE A 1 67 ? -5.885 -1.073 6.249 1.00 96.94 67 PHE A C 1
ATOM 514 O O . PHE A 1 67 ? -5.646 -1.039 7.452 1.00 96.94 67 PHE A O 1
ATOM 521 N N . GLU A 1 68 ? -6.522 -2.095 5.668 1.00 95.75 68 GLU A N 1
ATOM 522 C CA . GLU A 1 68 ? -6.993 -3.276 6.405 1.00 95.75 68 GLU A CA 1
ATOM 523 C C . GLU A 1 68 ? -5.840 -4.010 7.097 1.00 95.75 68 GLU A C 1
ATOM 525 O O . GLU A 1 68 ? -5.906 -4.258 8.304 1.00 95.75 68 GLU A O 1
ATOM 530 N N . ALA A 1 69 ? -4.750 -4.270 6.377 1.00 93.56 69 ALA A N 1
ATOM 531 C CA . ALA A 1 69 ? -3.588 -4.945 6.939 1.00 93.56 69 ALA A CA 1
ATOM 532 C C . ALA A 1 69 ? -2.936 -4.113 8.062 1.00 93.56 69 ALA A C 1
ATOM 534 O O . ALA A 1 69 ? -2.614 -4.625 9.137 1.00 93.56 69 ALA A O 1
ATOM 535 N N . ALA A 1 70 ? -2.801 -2.799 7.861 1.00 95.44 70 ALA A N 1
ATOM 536 C CA . ALA A 1 70 ? -2.260 -1.887 8.866 1.00 95.44 70 ALA A CA 1
ATOM 537 C C . ALA A 1 70 ? -3.177 -1.731 10.095 1.00 95.44 70 ALA A C 1
ATOM 539 O O . ALA A 1 70 ? -2.678 -1.583 11.214 1.00 95.44 70 ALA A O 1
ATOM 540 N N . LEU A 1 71 ? -4.501 -1.779 9.913 1.00 95.00 71 LEU A N 1
ATOM 541 C CA . LEU A 1 71 ? -5.498 -1.675 10.984 1.00 95.00 71 LEU A CA 1
ATOM 542 C C . LEU A 1 71 ? -5.377 -2.835 11.985 1.00 95.00 71 LEU A C 1
ATOM 544 O O . LEU A 1 71 ? -5.551 -2.634 13.188 1.00 95.00 71 LEU A O 1
ATOM 548 N N . HIS A 1 72 ? -5.048 -4.037 11.507 1.00 91.38 72 HIS A N 1
ATOM 549 C CA . HIS A 1 72 ? -4.962 -5.244 12.335 1.00 91.38 72 HIS A CA 1
ATOM 550 C C . HIS A 1 72 ? -3.603 -5.452 13.021 1.00 91.38 72 HIS A C 1
ATOM 552 O O . HIS A 1 72 ? -3.483 -6.297 13.917 1.00 91.38 72 HIS A O 1
ATOM 558 N N . LEU A 1 73 ? -2.582 -4.673 12.660 1.00 93.00 73 LEU A N 1
ATOM 559 C CA . LEU A 1 73 ? -1.252 -4.786 13.248 1.00 93.00 73 LEU A CA 1
ATOM 560 C C . LEU A 1 73 ? -1.175 -4.220 14.675 1.00 93.00 73 LEU A C 1
ATOM 562 O O . LEU A 1 73 ? -1.489 -3.058 14.943 1.00 93.00 73 LEU A O 1
ATOM 566 N N . ASP A 1 74 ? -0.633 -5.018 15.601 1.00 92.12 74 ASP A N 1
ATOM 567 C CA . ASP A 1 74 ? -0.337 -4.568 16.966 1.00 92.12 74 ASP A CA 1
ATOM 568 C C . ASP A 1 74 ? 0.889 -3.644 16.976 1.00 92.12 74 ASP A C 1
ATOM 570 O O . ASP A 1 74 ? 2.039 -4.082 16.840 1.00 92.12 74 ASP A O 1
ATOM 574 N N . LEU A 1 75 ? 0.653 -2.352 17.213 1.00 93.00 75 LEU A N 1
ATOM 575 C CA . LEU A 1 75 ? 1.688 -1.322 17.206 1.00 93.00 75 LEU A CA 1
ATOM 576 C C . LEU A 1 75 ? 2.736 -1.516 18.308 1.00 93.00 75 LEU A C 1
ATOM 578 O O . LEU A 1 75 ? 3.892 -1.127 18.133 1.00 93.00 75 LEU A O 1
ATOM 582 N N . ASN A 1 76 ? 2.381 -2.110 19.450 1.00 92.69 76 ASN A N 1
ATOM 583 C CA . ASN A 1 76 ? 3.339 -2.344 20.532 1.00 92.69 76 ASN A CA 1
ATOM 584 C C . ASN A 1 76 ? 4.310 -3.466 20.165 1.00 92.69 76 ASN A C 1
ATOM 586 O O . ASN A 1 76 ? 5.513 -3.349 20.419 1.00 92.69 76 ASN A O 1
ATOM 590 N N . VAL A 1 77 ? 3.802 -4.546 19.567 1.00 94.19 77 VAL A N 1
ATOM 591 C CA . VAL A 1 77 ? 4.635 -5.652 19.077 1.00 94.19 77 VAL A CA 1
ATOM 592 C C . VAL A 1 77 ? 5.471 -5.190 17.885 1.00 94.19 77 VAL A C 1
ATOM 594 O O . VAL A 1 77 ? 6.674 -5.466 17.858 1.00 94.19 77 VAL A O 1
ATOM 597 N N . LEU A 1 78 ? 4.881 -4.425 16.963 1.00 95.12 78 LEU A N 1
ATOM 598 C CA . LEU A 1 78 ? 5.568 -3.841 15.813 1.00 95.12 78 LEU A CA 1
ATOM 599 C C . LEU A 1 78 ? 6.742 -2.961 16.258 1.00 95.12 78 LEU A C 1
ATOM 601 O O . LEU A 1 78 ? 7.881 -3.222 15.881 1.00 95.12 78 LEU A O 1
ATOM 605 N N . ARG A 1 79 ? 6.505 -1.984 17.147 1.00 95.06 79 ARG A N 1
ATOM 606 C CA . ARG A 1 79 ? 7.544 -1.067 17.662 1.00 95.06 79 ARG A CA 1
ATOM 607 C C . ARG A 1 79 ? 8.728 -1.799 18.290 1.00 95.06 79 ARG A C 1
ATOM 609 O O . ARG A 1 79 ? 9.866 -1.381 18.109 1.00 95.06 79 ARG A O 1
ATOM 616 N N . ARG A 1 80 ? 8.480 -2.902 19.002 1.00 95.94 80 ARG A N 1
ATOM 617 C CA . ARG A 1 80 ? 9.541 -3.720 19.620 1.00 95.94 80 ARG A CA 1
ATOM 618 C C . ARG A 1 80 ? 10.407 -4.465 18.602 1.00 95.94 80 ARG A C 1
ATOM 620 O O . ARG A 1 80 ? 11.532 -4.819 18.935 1.00 95.94 80 ARG A O 1
ATOM 627 N N . ASN A 1 81 ? 9.894 -4.724 17.399 1.00 96.38 81 ASN A N 1
ATOM 628 C CA . ASN A 1 81 ? 10.601 -5.451 16.339 1.00 96.38 81 ASN A CA 1
ATOM 629 C C . ASN A 1 81 ? 10.944 -4.561 15.130 1.00 96.38 81 ASN A C 1
ATOM 631 O O . ASN A 1 81 ? 11.509 -5.050 14.154 1.00 96.38 81 ASN A O 1
ATOM 635 N N . LEU A 1 82 ? 10.660 -3.258 15.218 1.00 94.88 82 LEU A N 1
ATOM 636 C CA . LEU A 1 82 ? 10.795 -2.298 14.127 1.00 94.88 82 LEU A CA 1
ATOM 637 C C . LEU A 1 82 ? 12.196 -2.272 13.490 1.00 94.88 82 LEU A C 1
ATOM 639 O O . LEU A 1 82 ? 12.255 -2.260 12.266 1.00 94.88 82 LEU A O 1
ATOM 643 N N . PRO A 1 83 ? 13.320 -2.341 14.239 1.00 95.88 83 PRO A N 1
ATOM 644 C CA . PRO A 1 83 ? 14.643 -2.376 13.616 1.00 95.88 83 PRO A CA 1
ATOM 645 C C . PRO A 1 83 ? 14.830 -3.571 12.676 1.00 95.88 83 PRO A C 1
ATOM 647 O O . PRO A 1 83 ? 15.374 -3.411 11.590 1.00 95.88 83 PRO A O 1
ATOM 650 N N . GLY A 1 84 ? 14.354 -4.759 13.065 1.00 95.19 84 GLY A N 1
ATOM 651 C CA . GLY A 1 84 ? 14.447 -5.957 12.227 1.00 95.19 84 GLY A CA 1
ATOM 652 C C . GLY A 1 84 ? 13.545 -5.860 11.000 1.00 95.19 84 GLY A C 1
ATOM 653 O O . GLY A 1 84 ? 13.996 -6.121 9.890 1.00 95.19 84 GLY A O 1
ATOM 654 N N . ILE A 1 85 ? 12.309 -5.401 11.204 1.00 95.81 85 ILE A N 1
ATOM 655 C CA . ILE A 1 85 ? 11.328 -5.187 10.134 1.00 95.81 85 ILE A CA 1
ATOM 656 C C . ILE A 1 85 ? 11.868 -4.196 9.098 1.00 95.81 85 ILE A C 1
ATOM 658 O O . ILE A 1 85 ? 11.945 -4.532 7.925 1.00 95.81 85 ILE A O 1
ATOM 662 N N . LEU A 1 86 ? 12.331 -3.017 9.524 1.00 95.12 86 LEU A N 1
ATOM 663 C CA . LEU A 1 86 ? 12.849 -1.986 8.618 1.00 95.12 86 LEU A CA 1
ATOM 664 C C . LEU A 1 86 ? 14.158 -2.389 7.933 1.00 95.12 86 LEU A C 1
ATOM 666 O O . LEU A 1 86 ? 14.419 -1.942 6.822 1.00 95.12 86 LEU A O 1
ATOM 670 N N . THR A 1 87 ? 14.980 -3.233 8.564 1.00 95.56 87 THR A N 1
ATOM 671 C CA . THR A 1 87 ? 16.207 -3.746 7.931 1.00 95.56 87 THR A CA 1
ATOM 672 C C . THR A 1 87 ? 15.882 -4.650 6.739 1.00 95.56 87 THR A C 1
ATOM 674 O O . THR A 1 87 ? 16.582 -4.604 5.728 1.00 95.56 87 THR A O 1
ATOM 677 N N . LEU A 1 88 ? 14.816 -5.448 6.835 1.00 94.00 88 LEU A N 1
ATOM 678 C CA . LEU A 1 88 ? 14.342 -6.285 5.731 1.00 94.00 88 LEU A CA 1
ATOM 679 C C . LEU A 1 88 ? 13.572 -5.450 4.700 1.00 94.00 88 LEU A C 1
ATOM 681 O O . LEU A 1 88 ? 13.908 -5.471 3.520 1.00 94.00 88 LEU A O 1
ATOM 685 N N . ALA A 1 89 ? 12.636 -4.629 5.170 1.00 94.62 89 ALA A N 1
ATOM 686 C CA . ALA A 1 89 ? 11.717 -3.856 4.344 1.00 94.62 89 ALA A CA 1
ATOM 687 C C . ALA A 1 89 ? 12.342 -2.656 3.610 1.00 94.62 89 ALA A C 1
ATOM 689 O O . ALA A 1 89 ? 11.689 -2.077 2.753 1.00 94.62 89 ALA A O 1
ATOM 690 N N . VAL A 1 90 ? 13.574 -2.237 3.933 1.00 94.62 90 VAL A N 1
ATOM 691 C CA . VAL A 1 90 ? 14.241 -1.125 3.225 1.00 94.62 90 VAL A CA 1
ATOM 692 C C . VAL A 1 90 ? 15.559 -1.579 2.581 1.00 94.62 90 VAL A C 1
ATOM 694 O O . VAL A 1 90 ? 15.584 -1.733 1.358 1.00 94.62 90 VAL A O 1
ATOM 697 N N . PRO A 1 91 ? 16.654 -1.868 3.320 1.00 94.88 91 PRO A N 1
ATOM 698 C CA . PRO A 1 91 ? 17.858 -2.433 2.712 1.00 94.88 91 PRO A CA 1
ATOM 699 C C . PRO A 1 91 ? 17.614 -3.726 1.932 1.00 94.88 91 PRO A C 1
ATOM 701 O O . PRO A 1 91 ? 18.174 -3.880 0.850 1.00 94.88 91 PRO A O 1
ATOM 704 N N . GLY A 1 92 ? 16.795 -4.645 2.456 1.00 95.00 92 GLY A N 1
ATOM 705 C CA . GLY A 1 92 ? 16.504 -5.912 1.779 1.00 95.00 92 GLY A CA 1
ATOM 706 C C . GLY A 1 92 ? 15.858 -5.699 0.412 1.00 95.00 92 GLY A C 1
ATOM 707 O O . GLY A 1 92 ? 16.281 -6.309 -0.562 1.00 95.00 92 GLY A O 1
ATOM 708 N N . VAL A 1 93 ? 14.924 -4.759 0.313 1.00 95.38 93 VAL A N 1
ATOM 709 C CA . VAL A 1 93 ? 14.225 -4.388 -0.930 1.00 95.38 93 VAL A CA 1
ATOM 710 C C . VAL A 1 93 ? 15.175 -3.771 -1.947 1.00 95.38 93 VAL A C 1
ATOM 712 O O . VAL A 1 93 ? 15.175 -4.159 -3.116 1.00 95.38 93 VAL A O 1
ATOM 715 N N . ILE A 1 94 ? 16.049 -2.864 -1.499 1.00 94.94 94 ILE A N 1
ATOM 716 C CA . ILE A 1 94 ? 17.086 -2.259 -2.346 1.00 94.94 94 ILE A CA 1
ATOM 717 C C . ILE A 1 94 ? 18.030 -3.342 -2.875 1.00 94.94 94 ILE A C 1
ATOM 719 O O . ILE A 1 94 ? 18.309 -3.395 -4.071 1.00 94.94 94 ILE A O 1
ATOM 723 N N . ILE A 1 95 ? 18.505 -4.231 -2.000 1.00 96.44 95 ILE A N 1
ATOM 724 C CA . ILE A 1 95 ? 19.403 -5.326 -2.379 1.00 96.44 95 ILE A CA 1
ATOM 725 C C . ILE A 1 95 ? 18.713 -6.257 -3.381 1.00 96.44 95 ILE A C 1
ATOM 727 O O . ILE A 1 95 ? 19.298 -6.563 -4.418 1.00 96.44 95 ILE A O 1
ATOM 731 N N . THR A 1 96 ? 17.469 -6.661 -3.118 1.00 95.88 96 THR A N 1
ATOM 732 C CA . THR A 1 96 ? 16.680 -7.507 -4.024 1.00 95.88 96 THR A CA 1
ATOM 733 C C . THR A 1 96 ? 16.487 -6.831 -5.377 1.00 95.88 96 THR A C 1
ATOM 735 O O . THR A 1 96 ? 16.749 -7.452 -6.403 1.00 95.88 96 THR A O 1
ATOM 738 N N . THR A 1 97 ? 16.141 -5.542 -5.393 1.00 96.19 97 THR A N 1
ATOM 739 C CA . THR A 1 97 ? 15.992 -4.749 -6.622 1.00 96.19 97 THR A CA 1
ATOM 740 C C . THR A 1 97 ? 17.274 -4.751 -7.452 1.00 96.19 97 THR A C 1
ATOM 742 O O . THR A 1 97 ? 17.238 -5.021 -8.653 1.00 96.19 97 THR A O 1
ATOM 745 N N . LEU A 1 98 ? 18.424 -4.494 -6.819 1.00 95.88 98 LEU A N 1
ATOM 746 C CA . LEU A 1 98 ? 19.723 -4.453 -7.495 1.00 95.88 98 LEU A CA 1
ATOM 747 C C . LEU A 1 98 ? 20.155 -5.832 -8.006 1.00 95.88 98 LEU A C 1
ATOM 749 O O . LEU A 1 98 ? 20.659 -5.937 -9.124 1.00 95.88 98 LEU A O 1
ATOM 753 N N . ILE A 1 99 ? 19.955 -6.889 -7.213 1.00 97.38 99 ILE A N 1
ATOM 754 C CA . ILE A 1 99 ? 20.313 -8.260 -7.596 1.00 97.38 99 ILE A CA 1
ATOM 755 C C . ILE A 1 99 ? 19.432 -8.729 -8.753 1.00 97.38 99 ILE A C 1
ATOM 757 O O . ILE A 1 99 ? 19.955 -9.150 -9.784 1.00 97.38 99 ILE A O 1
ATOM 761 N N . VAL A 1 100 ? 18.107 -8.639 -8.608 1.00 96.88 100 VAL A N 1
ATOM 762 C CA . VAL A 1 100 ? 17.156 -9.090 -9.632 1.00 96.88 100 VAL A CA 1
ATOM 763 C C . VAL A 1 100 ? 17.321 -8.261 -10.900 1.00 96.88 100 VAL A C 1
ATOM 765 O O . VAL A 1 100 ? 17.479 -8.831 -11.977 1.00 96.88 100 VAL A O 1
ATOM 768 N N . GLY A 1 101 ? 17.379 -6.932 -10.788 1.00 96.31 101 GLY A N 1
ATOM 769 C CA . GLY A 1 101 ? 17.577 -6.062 -11.944 1.00 96.31 101 GLY A CA 1
ATOM 770 C C . GLY A 1 101 ? 18.923 -6.289 -12.634 1.00 96.31 101 GLY A C 1
ATOM 771 O O . GLY A 1 101 ? 18.985 -6.340 -13.861 1.00 96.31 101 GLY A O 1
ATOM 772 N N . GLY A 1 102 ? 19.997 -6.525 -11.876 1.00 96.06 102 GLY A N 1
ATOM 773 C CA . GLY A 1 102 ? 21.300 -6.889 -12.436 1.00 96.06 102 GLY A CA 1
ATOM 774 C C . GLY A 1 102 ? 21.268 -8.220 -13.197 1.00 96.06 102 GLY A C 1
ATOM 775 O O . GLY A 1 102 ? 21.756 -8.294 -14.326 1.00 96.06 102 GLY A O 1
ATOM 776 N N . ILE A 1 103 ? 20.645 -9.256 -12.620 1.00 97.19 103 ILE A N 1
ATOM 777 C CA . ILE A 1 103 ? 20.476 -10.571 -13.264 1.00 97.19 103 ILE A CA 1
ATOM 778 C C . ILE A 1 103 ? 19.642 -10.446 -14.541 1.00 97.19 103 ILE A C 1
ATOM 780 O O . ILE A 1 103 ? 20.010 -11.003 -15.576 1.00 97.19 103 ILE A O 1
ATOM 784 N N . VAL A 1 104 ? 18.536 -9.706 -14.495 1.00 96.81 104 VAL A N 1
ATOM 785 C CA . VAL A 1 104 ? 17.648 -9.523 -15.648 1.00 96.81 104 VAL A CA 1
ATOM 786 C C . VAL A 1 104 ? 18.361 -8.755 -16.752 1.00 96.81 104 VAL A C 1
ATOM 788 O O . VAL A 1 104 ? 18.357 -9.212 -17.893 1.00 96.81 104 VAL A O 1
ATOM 791 N N . S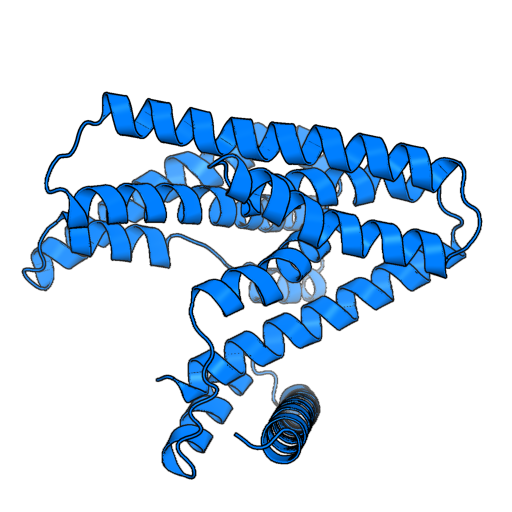ER A 1 105 ? 19.052 -7.658 -16.427 1.00 96.56 105 SER A N 1
ATOM 792 C CA . SER A 1 105 ? 19.835 -6.894 -17.405 1.00 96.56 105 SER A CA 1
ATOM 793 C C . SER A 1 105 ? 20.902 -7.765 -18.070 1.00 96.56 105 SER A C 1
ATOM 795 O O . SER A 1 105 ? 21.017 -7.776 -19.295 1.00 96.56 105 SER A O 1
ATOM 797 N N . TYR A 1 106 ? 21.623 -8.567 -17.281 1.00 96.31 106 TYR A N 1
ATOM 798 C CA . TYR A 1 106 ? 22.673 -9.447 -17.792 1.00 96.31 106 TYR A CA 1
ATOM 799 C C . TYR A 1 106 ? 22.139 -10.588 -18.671 1.00 96.31 106 TYR A C 1
ATOM 801 O O . TYR A 1 106 ? 22.723 -10.891 -19.707 1.00 96.31 106 TYR A O 1
ATOM 809 N N . THR A 1 107 ? 21.042 -11.234 -18.272 1.00 96.94 107 THR A N 1
ATOM 810 C CA . THR A 1 107 ? 20.530 -12.433 -18.966 1.00 96.94 107 THR A CA 1
ATOM 811 C C . THR A 1 107 ? 19.687 -12.106 -20.197 1.00 96.94 107 THR A C 1
ATOM 813 O O . THR A 1 107 ? 19.712 -12.864 -21.163 1.00 96.94 107 THR A O 1
ATOM 816 N N . THR A 1 108 ? 18.959 -10.988 -20.188 1.00 95.56 108 THR A N 1
ATOM 817 C CA . THR A 1 108 ? 18.049 -10.600 -21.283 1.00 95.56 108 THR A CA 1
ATOM 818 C C . THR A 1 108 ? 18.637 -9.543 -22.217 1.00 95.56 108 THR A C 1
ATOM 820 O O . THR A 1 108 ? 18.110 -9.330 -23.306 1.00 95.56 108 THR A O 1
ATOM 823 N N . GLY A 1 109 ? 19.711 -8.860 -21.804 1.00 92.44 109 GLY A N 1
ATOM 824 C CA . GLY A 1 109 ? 20.253 -7.700 -22.514 1.00 92.44 109 GLY A CA 1
ATOM 825 C C . GLY A 1 109 ? 19.417 -6.426 -22.351 1.00 92.44 109 GLY A C 1
ATOM 826 O O . GLY A 1 109 ? 19.696 -5.432 -23.022 1.00 92.44 109 GLY A O 1
ATOM 827 N N . LEU A 1 110 ? 18.400 -6.430 -21.478 1.00 93.06 110 LEU A N 1
ATOM 828 C CA . LEU A 1 110 ? 17.625 -5.234 -21.153 1.00 93.06 110 LEU A CA 1
ATOM 829 C C . LEU A 1 110 ? 18.522 -4.147 -20.557 1.00 93.06 110 LEU A C 1
ATOM 831 O O . LEU A 1 110 ? 19.424 -4.417 -19.756 1.00 93.06 110 LEU A O 1
ATOM 835 N N . ALA A 1 111 ? 18.227 -2.895 -20.912 1.00 93.31 111 ALA A N 1
ATOM 836 C CA . ALA A 1 111 ? 18.899 -1.744 -20.332 1.00 93.31 111 ALA A CA 1
ATOM 837 C C . ALA A 1 111 ? 18.746 -1.761 -18.803 1.00 93.31 111 ALA A C 1
ATOM 839 O O . ALA A 1 111 ? 17.648 -1.985 -18.288 1.00 93.31 111 ALA A O 1
ATOM 840 N N . LEU A 1 112 ? 19.841 -1.491 -18.086 1.00 93.44 112 LEU A N 1
ATOM 841 C CA . LEU A 1 112 ? 19.877 -1.535 -16.623 1.00 93.44 112 LEU A CA 1
ATOM 842 C C . LEU A 1 112 ? 18.721 -0.763 -15.953 1.00 93.44 112 LEU A C 1
ATOM 844 O O . LEU A 1 112 ? 18.121 -1.332 -15.047 1.00 93.44 112 LEU A O 1
ATOM 848 N N . PRO A 1 113 ? 18.333 0.455 -16.391 1.00 91.81 113 PRO A N 1
ATOM 849 C CA . PRO A 1 113 ? 17.214 1.167 -15.774 1.00 91.81 113 PRO A CA 1
ATOM 850 C C . PRO A 1 113 ? 15.893 0.390 -15.860 1.00 91.81 113 PRO A C 1
ATOM 852 O O . PRO A 1 113 ? 15.201 0.242 -14.859 1.00 91.81 113 PRO A O 1
ATOM 855 N N . ALA A 1 114 ? 15.572 -0.176 -17.028 1.00 93.06 114 ALA A N 1
ATOM 856 C CA . ALA A 1 114 ? 14.358 -0.969 -17.220 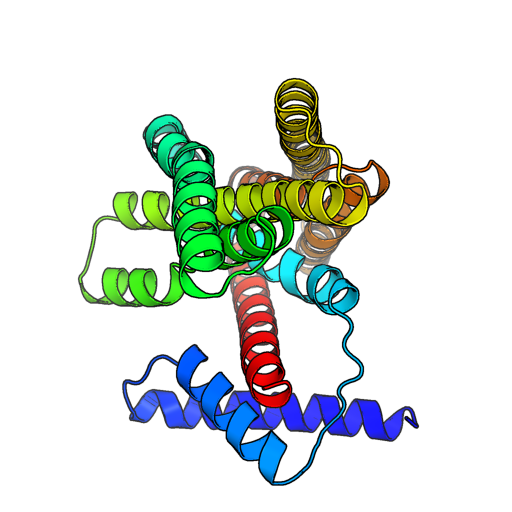1.00 93.06 114 ALA A CA 1
ATOM 857 C C . ALA A 1 114 ? 14.389 -2.269 -16.399 1.00 93.06 114 ALA A C 1
ATOM 859 O O . ALA A 1 114 ? 13.386 -2.669 -15.812 1.00 93.06 114 ALA A O 1
ATOM 860 N N . ALA A 1 115 ? 15.556 -2.906 -16.303 1.00 95.56 115 ALA A N 1
ATOM 861 C CA . ALA A 1 115 ? 15.722 -4.095 -15.479 1.00 95.56 115 ALA A CA 1
ATOM 862 C C . ALA A 1 115 ? 15.609 -3.786 -13.973 1.00 95.56 115 ALA A C 1
ATOM 864 O O . ALA A 1 115 ? 15.062 -4.591 -13.224 1.00 95.56 115 ALA A O 1
ATOM 865 N N . LEU A 1 116 ? 16.069 -2.615 -13.519 1.00 95.38 116 LEU A N 1
ATOM 866 C CA . LEU A 1 116 ? 15.897 -2.159 -12.136 1.00 95.38 116 LEU A CA 1
ATOM 867 C C . LEU A 1 116 ? 14.440 -1.807 -11.813 1.00 95.38 116 LEU A C 1
ATOM 869 O O . LEU A 1 116 ? 13.995 -2.106 -10.709 1.00 95.38 116 LEU A O 1
ATOM 873 N N . VAL A 1 117 ? 13.678 -1.252 -12.765 1.00 95.38 117 VAL A N 1
ATOM 874 C CA . VAL A 1 117 ? 12.217 -1.084 -12.625 1.00 95.38 117 VAL A CA 1
ATOM 875 C C . VAL A 1 117 ? 11.550 -2.437 -12.366 1.00 95.38 117 VAL A C 1
ATOM 877 O O . VAL A 1 117 ? 10.770 -2.572 -11.426 1.00 95.38 117 VAL A O 1
ATOM 880 N N . PHE A 1 118 ? 11.908 -3.460 -13.144 1.00 95.19 118 PHE A N 1
ATOM 881 C CA . PHE A 1 118 ? 11.416 -4.824 -12.939 1.00 95.19 118 PHE A CA 1
ATOM 882 C C . PHE A 1 118 ? 11.868 -5.422 -11.596 1.00 95.19 118 PHE A C 1
ATOM 884 O O . PHE A 1 118 ? 11.079 -6.057 -10.900 1.00 95.19 118 PHE A O 1
ATOM 891 N N . GLY A 1 119 ? 13.121 -5.187 -11.198 1.00 95.94 119 GLY A N 1
ATOM 892 C CA . GLY A 1 119 ? 13.634 -5.605 -9.893 1.00 95.94 119 GLY A CA 1
ATOM 893 C C . GLY A 1 119 ? 12.853 -4.988 -8.731 1.00 95.94 119 GLY A C 1
ATOM 894 O O . GLY A 1 119 ? 12.544 -5.692 -7.774 1.00 95.94 119 GLY A O 1
ATOM 895 N N . ALA A 1 120 ? 12.489 -3.707 -8.837 1.00 95.19 120 ALA A N 1
ATOM 896 C CA . ALA A 1 120 ? 11.681 -3.014 -7.839 1.00 95.19 120 ALA A CA 1
ATOM 897 C C . ALA A 1 120 ? 10.257 -3.584 -7.785 1.00 95.19 120 ALA A C 1
ATOM 899 O O . ALA A 1 120 ? 9.759 -3.874 -6.700 1.00 95.19 120 ALA A O 1
ATOM 900 N N . LEU A 1 121 ? 9.645 -3.832 -8.948 1.00 92.19 121 LEU A N 1
ATOM 901 C CA . LEU A 1 121 ? 8.304 -4.414 -9.068 1.00 92.19 121 LEU A CA 1
ATOM 902 C C . LEU A 1 121 ? 8.174 -5.754 -8.322 1.00 92.19 121 LEU A C 1
ATOM 904 O O . LEU A 1 121 ? 7.187 -5.981 -7.634 1.00 92.19 121 LEU A O 1
ATOM 908 N N . ILE A 1 122 ? 9.172 -6.635 -8.440 1.00 92.50 122 ILE A N 1
ATOM 909 C CA . ILE A 1 122 ? 9.129 -7.998 -7.871 1.00 92.50 122 ILE A CA 1
ATOM 910 C C . ILE A 1 122 ? 9.712 -8.058 -6.450 1.00 92.50 122 ILE A C 1
ATOM 912 O O . ILE A 1 122 ? 9.661 -9.092 -5.789 1.00 92.50 122 ILE A O 1
ATOM 916 N N . SER A 1 123 ? 10.268 -6.954 -5.948 1.00 92.75 123 SER A N 1
ATOM 917 C CA . SER A 1 123 ? 10.821 -6.907 -4.591 1.00 92.75 123 SER A CA 1
ATOM 918 C C . SER A 1 123 ? 9.751 -6.884 -3.490 1.00 92.75 123 SER A C 1
ATOM 920 O O . SER A 1 123 ? 10.036 -7.320 -2.372 1.00 92.75 123 SER A O 1
ATOM 922 N N . ALA A 1 124 ? 8.532 -6.432 -3.811 1.00 88.56 124 ALA A N 1
ATOM 923 C CA . ALA A 1 124 ? 7.377 -6.462 -2.918 1.00 88.56 124 ALA A CA 1
ATOM 924 C C . ALA A 1 124 ? 6.958 -7.909 -2.591 1.00 88.56 124 ALA A C 1
ATOM 926 O O . ALA A 1 124 ? 6.974 -8.790 -3.455 1.00 88.56 124 ALA A O 1
ATOM 927 N N . THR A 1 125 ? 6.592 -8.166 -1.335 1.00 87.44 125 THR A N 1
ATOM 928 C CA . THR A 1 125 ? 6.272 -9.504 -0.817 1.00 87.44 125 THR A CA 1
ATOM 929 C C . THR A 1 125 ? 4.854 -9.537 -0.259 1.00 87.44 125 THR A C 1
ATOM 931 O O . THR A 1 125 ? 4.488 -8.703 0.560 1.00 87.44 125 THR A O 1
ATOM 934 N N . ASP A 1 126 ? 4.072 -10.552 -0.645 1.00 83.94 126 ASP A N 1
ATOM 935 C CA . ASP A 1 126 ? 2.730 -10.794 -0.096 1.00 83.94 126 ASP A CA 1
ATOM 936 C C . ASP A 1 126 ? 2.755 -11.951 0.932 1.00 83.94 126 ASP A C 1
ATOM 938 O O . ASP A 1 126 ? 3.036 -13.106 0.580 1.00 83.94 126 ASP A O 1
ATOM 942 N N . PRO A 1 127 ? 2.465 -11.683 2.219 1.00 83.06 127 PRO A N 1
ATOM 943 C CA . PRO A 1 127 ? 2.546 -12.659 3.285 1.00 83.06 127 PRO A CA 1
ATOM 944 C C . PRO A 1 127 ? 1.251 -13.461 3.447 1.00 83.06 127 PRO A C 1
ATOM 946 O O . PRO A 1 127 ? 1.245 -14.402 4.245 1.00 83.06 127 PRO A O 1
ATOM 949 N N . VAL A 1 128 ? 0.163 -13.148 2.729 1.00 79.06 128 VAL A N 1
ATOM 950 C CA . VAL A 1 128 ? -1.182 -13.720 2.951 1.00 79.06 128 VAL A CA 1
ATOM 951 C C . VAL A 1 128 ? -1.159 -15.250 3.010 1.00 79.06 128 VAL A C 1
ATOM 953 O O . VAL A 1 128 ? -1.702 -15.856 3.942 1.00 79.06 128 VAL A O 1
ATOM 956 N N . ALA A 1 129 ? -0.466 -15.899 2.069 1.00 77.38 129 ALA A N 1
ATOM 957 C CA . ALA A 1 129 ? -0.353 -17.357 2.044 1.00 77.38 129 ALA A CA 1
ATOM 958 C C . ALA A 1 129 ? 0.373 -17.909 3.288 1.00 77.38 129 ALA A C 1
ATOM 960 O O . ALA A 1 129 ? -0.079 -18.881 3.899 1.00 77.38 129 ALA A O 1
ATOM 961 N N . ILE A 1 130 ? 1.462 -17.265 3.709 1.00 84.62 130 ILE A N 1
ATOM 962 C CA . ILE A 1 130 ? 2.279 -17.689 4.853 1.00 84.62 130 ILE A CA 1
ATOM 963 C C . ILE A 1 130 ? 1.537 -17.441 6.171 1.00 84.62 130 ILE A C 1
ATOM 965 O O . ILE A 1 130 ? 1.544 -18.303 7.051 1.00 84.62 130 ILE A O 1
ATOM 969 N N . ILE A 1 131 ? 0.836 -16.312 6.298 1.00 84.38 131 ILE A N 1
ATOM 970 C CA . ILE A 1 131 ? 0.044 -15.974 7.486 1.00 84.38 131 ILE A CA 1
ATOM 971 C C . ILE A 1 131 ? -1.111 -16.958 7.674 1.00 84.38 131 ILE A C 1
ATOM 973 O O . ILE A 1 131 ? -1.367 -17.401 8.798 1.00 84.38 131 ILE A O 1
ATOM 977 N N . SER A 1 132 ? -1.760 -17.384 6.586 1.00 75.81 132 SER A N 1
ATOM 978 C CA . SER A 1 132 ? -2.787 -18.429 6.655 1.00 75.81 132 SER A CA 1
ATOM 979 C C . SER A 1 132 ? -2.226 -19.743 7.224 1.00 75.81 132 SER A C 1
ATOM 981 O O . SER A 1 132 ? -2.816 -20.333 8.135 1.00 75.81 132 SER A O 1
ATOM 983 N N . LEU A 1 133 ? -1.024 -20.140 6.788 1.00 82.62 133 LEU A N 1
ATOM 984 C CA . LEU A 1 133 ? -0.327 -21.326 7.281 1.00 82.62 133 LEU A CA 1
ATOM 985 C C . LEU A 1 133 ? 0.107 -21.173 8.747 1.00 82.62 133 LEU A C 1
ATOM 987 O O . LEU A 1 133 ? -0.047 -22.103 9.539 1.00 82.62 133 LEU A O 1
ATOM 991 N N . PHE A 1 134 ? 0.605 -19.999 9.141 1.00 88.06 134 PHE A N 1
ATOM 992 C CA . PHE A 1 134 ? 0.998 -19.703 10.522 1.00 88.06 134 PHE A CA 1
ATOM 993 C C . PHE A 1 134 ? -0.164 -19.867 11.500 1.00 88.06 134 PHE A C 1
ATOM 995 O O . PHE A 1 134 ? 0.027 -20.428 12.584 1.00 88.06 134 PHE A O 1
ATOM 1002 N N . ARG A 1 135 ? -1.373 -19.445 11.102 1.00 78.38 135 ARG A N 1
ATOM 1003 C CA . ARG A 1 135 ? -2.599 -19.651 11.887 1.00 78.38 135 ARG A CA 1
ATOM 1004 C C . ARG A 1 135 ? -2.917 -21.139 12.053 1.00 78.38 135 ARG A C 1
ATOM 1006 O O . ARG A 1 135 ? -3.262 -21.551 13.156 1.00 78.38 135 ARG A O 1
ATOM 1013 N N . THR A 1 136 ? -2.748 -21.956 11.008 1.00 81.56 136 THR A N 1
ATOM 1014 C CA . THR A 1 136 ? -2.953 -23.417 11.089 1.00 81.56 136 THR A CA 1
ATOM 1015 C C . THR A 1 136 ? -1.908 -24.112 11.968 1.00 81.56 136 THR A C 1
ATOM 1017 O O . THR A 1 136 ? -2.237 -25.050 12.689 1.00 81.56 136 THR A O 1
ATOM 1020 N N . LEU A 1 137 ? -0.655 -23.650 11.932 1.00 88.62 137 LEU A N 1
ATOM 1021 C CA . LEU A 1 137 ? 0.463 -24.245 12.673 1.00 88.62 137 LEU A CA 1
ATOM 1022 C C . LEU A 1 137 ? 0.613 -23.719 14.112 1.00 88.62 137 LEU A C 1
ATOM 1024 O O . LEU A 1 137 ? 1.473 -24.200 14.847 1.00 88.62 137 LEU A O 1
ATOM 1028 N N . GLY A 1 138 ? -0.196 -22.740 14.531 1.00 87.88 138 GLY A N 1
ATOM 1029 C CA . GLY A 1 138 ? -0.128 -22.164 15.879 1.00 87.88 138 GLY A CA 1
ATOM 1030 C C . GLY A 1 138 ? 1.144 -21.348 16.139 1.00 87.88 138 GLY A C 1
ATOM 1031 O O . GLY A 1 138 ? 1.639 -21.304 17.266 1.00 87.88 138 GLY A O 1
ATOM 1032 N N . VAL A 1 139 ? 1.696 -20.715 15.101 1.00 91.19 139 VAL A N 1
ATOM 1033 C CA . VAL A 1 139 ? 2.928 -19.918 15.190 1.00 91.19 139 VAL A CA 1
ATOM 1034 C C . VAL A 1 139 ? 2.725 -18.714 16.131 1.00 91.19 139 VAL A C 1
ATOM 1036 O O . VAL A 1 139 ? 1.651 -18.105 16.132 1.00 91.19 139 VAL A O 1
ATOM 1039 N N . PRO A 1 140 ? 3.736 -18.316 16.935 1.00 91.12 140 PRO A N 1
ATOM 1040 C CA . PRO A 1 140 ? 3.627 -17.157 17.817 1.00 91.12 140 PRO A CA 1
ATOM 1041 C C . PRO A 1 140 ? 3.175 -15.886 17.087 1.00 91.12 140 PRO A C 1
ATOM 1043 O O . PRO A 1 140 ? 3.761 -15.508 16.073 1.00 91.12 140 PRO A O 1
ATOM 1046 N N . LYS A 1 141 ? 2.213 -15.150 17.669 1.00 87.25 141 LYS A N 1
ATOM 1047 C CA . LYS A 1 141 ? 1.694 -13.873 17.122 1.00 87.25 141 LYS A CA 1
ATOM 1048 C C . LYS A 1 141 ? 2.794 -12.879 16.740 1.00 87.25 141 LYS A C 1
ATOM 1050 O O . LYS A 1 141 ? 2.657 -12.151 15.767 1.00 87.25 141 LYS A O 1
ATOM 1055 N N . ARG A 1 142 ? 3.906 -12.886 17.483 1.00 91.94 142 ARG A N 1
ATOM 1056 C CA . ARG A 1 142 ? 5.086 -12.062 17.195 1.00 91.94 142 ARG A CA 1
ATOM 1057 C C . ARG A 1 142 ? 5.619 -12.274 15.775 1.00 91.94 142 ARG A C 1
ATOM 1059 O O . ARG A 1 142 ? 5.985 -11.294 15.147 1.00 91.94 142 ARG A O 1
ATOM 1066 N N . LEU A 1 143 ? 5.695 -13.515 15.295 1.00 91.62 143 LEU A N 1
ATOM 1067 C CA . LEU A 1 143 ? 6.210 -13.801 13.953 1.00 91.62 143 LEU A CA 1
ATOM 1068 C C . LEU A 1 143 ? 5.245 -13.318 12.872 1.00 91.62 143 LEU A C 1
ATOM 1070 O O . LEU A 1 143 ? 5.703 -12.743 11.896 1.00 91.62 143 LEU A O 1
ATOM 1074 N N . SER A 1 144 ? 3.936 -13.462 13.092 1.00 91.31 144 SER A N 1
ATOM 1075 C CA . SER A 1 144 ? 2.920 -12.920 12.179 1.00 91.31 144 SER A CA 1
ATOM 1076 C C . SER A 1 144 ? 3.058 -11.401 12.042 1.00 91.31 144 SER A C 1
ATOM 1078 O O . SER A 1 144 ? 3.201 -10.908 10.936 1.00 91.31 144 SER A O 1
ATOM 1080 N N . VAL A 1 145 ? 3.191 -10.673 13.161 1.00 92.00 145 VAL A N 1
ATOM 1081 C CA . VAL A 1 145 ? 3.418 -9.212 13.149 1.00 92.00 145 VAL A CA 1
ATOM 1082 C C . VAL A 1 145 ? 4.731 -8.819 12.464 1.00 92.00 145 VAL A C 1
ATOM 1084 O O . VAL A 1 145 ? 4.790 -7.779 11.818 1.00 92.00 145 VAL A O 1
ATOM 1087 N N . ILE A 1 146 ? 5.798 -9.613 12.612 1.00 93.44 146 ILE A N 1
ATOM 1088 C CA . ILE A 1 146 ? 7.073 -9.332 11.933 1.00 93.44 146 ILE A CA 1
ATOM 1089 C C . ILE A 1 146 ? 6.920 -9.486 10.421 1.00 93.44 146 ILE A C 1
ATOM 1091 O O . ILE A 1 146 ? 7.394 -8.623 9.695 1.00 93.44 146 ILE A O 1
ATOM 1095 N N . VAL A 1 147 ? 6.272 -10.557 9.964 1.00 93.75 147 VAL A N 1
ATOM 1096 C CA . VAL A 1 147 ? 6.100 -10.856 8.536 1.00 93.75 147 VAL A CA 1
ATOM 1097 C C . VAL A 1 147 ? 5.096 -9.901 7.882 1.00 93.75 147 VAL A C 1
ATOM 1099 O O . VAL A 1 147 ? 5.388 -9.345 6.833 1.00 93.75 147 VAL A O 1
ATOM 1102 N N . GLU A 1 148 ? 3.953 -9.642 8.521 1.00 92.88 148 GLU A N 1
ATOM 1103 C CA . GLU A 1 148 ? 2.969 -8.653 8.050 1.00 92.88 148 GLU A CA 1
ATOM 1104 C C . GLU A 1 148 ? 3.559 -7.237 8.046 1.00 92.88 148 GLU A C 1
ATOM 1106 O O . GLU A 1 148 ? 3.384 -6.486 7.091 1.00 92.88 148 GLU A O 1
ATOM 1111 N N . GLY A 1 149 ? 4.306 -6.872 9.094 1.00 94.19 149 GLY A N 1
ATOM 1112 C CA . GLY A 1 149 ? 4.991 -5.586 9.153 1.00 94.19 149 GLY A CA 1
ATOM 1113 C C . GLY A 1 149 ? 6.062 -5.448 8.073 1.00 94.19 149 GLY A C 1
ATOM 1114 O O . GLY A 1 149 ? 6.147 -4.402 7.441 1.00 94.19 149 GLY A O 1
ATOM 1115 N N . GLU A 1 150 ? 6.875 -6.483 7.852 1.00 94.88 150 GLU A N 1
ATOM 1116 C CA . GLU A 1 150 ? 7.893 -6.488 6.796 1.00 94.88 150 GLU A CA 1
ATOM 1117 C C . GLU A 1 150 ? 7.268 -6.270 5.425 1.00 94.88 150 GLU A C 1
ATOM 1119 O O . GLU A 1 150 ? 7.674 -5.324 4.760 1.00 94.88 150 GLU A O 1
ATOM 1124 N N . SER A 1 151 ? 6.233 -7.032 5.074 1.00 93.81 151 SER A N 1
ATOM 1125 C CA . SER A 1 151 ? 5.490 -6.855 3.826 1.00 93.81 151 SER A CA 1
ATOM 1126 C C . SER A 1 151 ? 4.915 -5.443 3.668 1.00 93.81 151 SER A C 1
ATOM 1128 O O . SER A 1 151 ? 5.169 -4.805 2.655 1.00 93.81 151 SER A O 1
ATOM 1130 N N . LEU A 1 152 ? 4.234 -4.884 4.677 1.00 93.56 152 LEU A N 1
ATOM 1131 C CA . LEU A 1 152 ? 3.621 -3.554 4.530 1.00 93.56 152 LEU A CA 1
ATOM 1132 C C . LEU A 1 152 ? 4.640 -2.430 4.329 1.00 93.56 152 LEU A C 1
ATOM 1134 O O . LEU A 1 152 ? 4.420 -1.513 3.534 1.00 93.56 152 LEU A O 1
ATOM 1138 N N . PHE A 1 153 ? 5.751 -2.464 5.069 1.00 95.44 153 PHE A N 1
ATOM 1139 C CA . PHE A 1 153 ? 6.816 -1.481 4.868 1.00 95.44 153 PHE A CA 1
ATOM 1140 C C . PHE A 1 153 ? 7.592 -1.752 3.575 1.00 95.44 153 PHE A C 1
ATOM 1142 O O . PHE A 1 153 ? 8.043 -0.791 2.953 1.00 95.44 153 PHE A O 1
ATOM 1149 N N . ASN A 1 154 ? 7.722 -3.019 3.166 1.00 95.56 154 ASN A N 1
ATOM 1150 C CA . ASN A 1 154 ? 8.325 -3.420 1.900 1.00 95.56 154 ASN A CA 1
ATOM 1151 C C . ASN A 1 154 ? 7.505 -2.877 0.726 1.00 95.56 154 ASN A C 1
ATOM 1153 O O . ASN A 1 154 ? 8.066 -2.158 -0.088 1.00 95.56 154 ASN A O 1
ATOM 1157 N N . ASP A 1 155 ? 6.189 -3.089 0.686 1.00 93.38 155 ASP A N 1
ATOM 1158 C CA . ASP A 1 155 ? 5.299 -2.560 -0.358 1.00 93.38 155 ASP A CA 1
ATOM 1159 C C . ASP A 1 155 ? 5.444 -1.038 -0.502 1.00 93.38 155 ASP A C 1
ATOM 1161 O O . ASP A 1 155 ? 5.580 -0.496 -1.604 1.00 93.38 155 ASP A O 1
ATOM 1165 N N . GLY A 1 156 ? 5.502 -0.337 0.636 1.00 92.75 156 GLY A N 1
ATOM 1166 C CA . GLY A 1 156 ? 5.736 1.102 0.675 1.00 92.75 156 GLY A CA 1
ATOM 1167 C C . GLY A 1 156 ? 7.132 1.534 0.222 1.00 92.75 156 GLY A C 1
ATOM 1168 O O . GLY A 1 156 ? 7.266 2.600 -0.374 1.00 92.75 156 GLY A O 1
ATOM 1169 N N . ALA A 1 157 ? 8.173 0.739 0.464 1.00 95.12 157 ALA A N 1
ATOM 1170 C CA . ALA A 1 157 ? 9.516 1.015 -0.041 1.00 95.12 157 ALA A CA 1
ATOM 1171 C C . ALA A 1 157 ? 9.636 0.685 -1.537 1.00 95.12 157 ALA A C 1
ATOM 1173 O O . ALA A 1 157 ? 10.196 1.474 -2.299 1.00 95.12 157 ALA A O 1
ATOM 1174 N N . ALA A 1 158 ? 9.074 -0.445 -1.963 1.00 94.81 158 ALA A N 1
ATOM 1175 C CA . ALA A 1 158 ? 9.094 -0.950 -3.325 1.00 94.81 158 ALA A CA 1
ATOM 1176 C C . ALA A 1 158 ? 8.410 0.019 -4.292 1.00 94.81 158 ALA A C 1
ATOM 1178 O O . ALA A 1 158 ? 8.993 0.328 -5.327 1.00 94.81 158 ALA A O 1
ATOM 1179 N N . ILE A 1 159 ? 7.248 0.588 -3.939 1.00 92.31 159 ILE A N 1
ATOM 1180 C CA . ILE A 1 159 ? 6.561 1.577 -4.791 1.00 92.31 159 ILE A CA 1
ATOM 1181 C C . ILE A 1 159 ? 7.388 2.864 -4.969 1.00 92.31 159 ILE A C 1
ATOM 1183 O O . ILE A 1 159 ? 7.440 3.433 -6.061 1.00 92.31 159 ILE A O 1
ATOM 1187 N N . VAL A 1 160 ? 8.094 3.310 -3.922 1.00 95.00 160 VAL A N 1
ATOM 1188 C CA . VAL A 1 160 ? 8.959 4.501 -3.989 1.00 95.00 160 VAL A CA 1
ATOM 1189 C C . VAL A 1 160 ? 10.191 4.208 -4.841 1.00 95.00 160 VAL A C 1
ATOM 1191 O O . VAL A 1 160 ? 10.529 4.996 -5.723 1.00 95.00 160 VAL A O 1
ATOM 1194 N N . ILE A 1 161 ? 10.841 3.060 -4.627 1.00 95.25 161 ILE A N 1
ATOM 1195 C CA . ILE A 1 161 ? 11.984 2.619 -5.438 1.00 95.25 161 ILE A CA 1
ATOM 1196 C C . ILE A 1 161 ? 11.559 2.451 -6.899 1.00 95.25 161 ILE A C 1
ATOM 1198 O O . ILE A 1 161 ? 12.268 2.916 -7.786 1.00 95.25 161 ILE A O 1
ATOM 1202 N N . PHE A 1 162 ? 10.391 1.862 -7.158 1.00 94.31 162 PHE A N 1
ATOM 1203 C CA . PHE A 1 162 ? 9.818 1.721 -8.493 1.00 94.31 162 PHE A CA 1
ATOM 1204 C C . PHE A 1 162 ? 9.683 3.082 -9.182 1.00 94.31 162 PHE A C 1
ATOM 1206 O O . PHE A 1 162 ? 10.215 3.256 -10.277 1.00 94.31 162 PHE A O 1
ATOM 1213 N N . GLY A 1 163 ? 9.070 4.072 -8.523 1.00 92.19 163 GLY A N 1
ATOM 1214 C CA . GLY A 1 163 ? 8.939 5.429 -9.065 1.00 92.19 163 GLY A CA 1
ATOM 1215 C C . GLY A 1 163 ? 10.288 6.083 -9.386 1.00 92.19 163 GLY A C 1
ATOM 1216 O O . GLY A 1 163 ? 10.458 6.659 -10.462 1.00 92.19 163 GLY A O 1
ATOM 1217 N N . LEU A 1 164 ? 11.282 5.929 -8.502 1.00 93.25 164 LEU A N 1
ATOM 1218 C CA . LEU A 1 164 ? 12.645 6.424 -8.734 1.00 93.25 164 LEU A CA 1
ATOM 1219 C C . LEU A 1 164 ? 13.314 5.733 -9.932 1.00 93.25 164 LEU A C 1
ATOM 1221 O O . LEU A 1 164 ? 13.945 6.395 -10.757 1.00 93.25 164 LEU A O 1
ATOM 1225 N N . MET A 1 165 ? 13.162 4.411 -10.061 1.00 94.38 165 MET A N 1
ATOM 1226 C CA . MET A 1 165 ? 13.730 3.653 -11.179 1.00 94.38 165 MET A CA 1
ATOM 1227 C C . MET A 1 165 ? 13.033 3.982 -12.503 1.00 94.38 165 MET A C 1
ATOM 1229 O O . MET A 1 165 ? 13.707 4.069 -13.528 1.00 94.38 165 MET A O 1
ATOM 1233 N N . VAL A 1 166 ? 11.718 4.227 -12.498 1.00 93.19 166 VAL A N 1
ATOM 1234 C CA . VAL A 1 166 ? 10.979 4.705 -13.679 1.00 93.19 166 VAL A CA 1
ATOM 1235 C C . VAL A 1 166 ? 11.482 6.089 -14.086 1.00 93.19 166 VAL A C 1
ATOM 1237 O O . VAL A 1 166 ? 11.791 6.307 -15.258 1.00 93.19 166 VAL A O 1
ATOM 1240 N N . GLY A 1 167 ? 11.654 7.002 -13.125 1.00 91.12 167 GLY A N 1
ATOM 1241 C CA . GLY A 1 167 ? 12.243 8.320 -13.369 1.00 91.12 167 GLY A CA 1
ATOM 1242 C C . GLY A 1 167 ? 13.641 8.232 -13.987 1.00 91.12 167 GLY A C 1
ATOM 1243 O O . GLY A 1 167 ? 13.946 8.949 -14.944 1.00 91.12 167 GLY A O 1
ATOM 1244 N N . TYR A 1 168 ? 14.470 7.298 -13.515 1.00 92.00 168 TYR A N 1
ATOM 1245 C CA . TYR A 1 168 ? 15.774 7.024 -14.118 1.00 92.00 168 TYR A CA 1
ATOM 1246 C C . TYR A 1 168 ? 15.649 6.446 -15.536 1.00 92.00 168 TYR A C 1
ATOM 1248 O O . TYR A 1 168 ? 16.327 6.912 -16.451 1.00 92.00 168 TYR A O 1
ATOM 1256 N N . ALA A 1 169 ? 14.765 5.472 -15.753 1.00 91.75 169 ALA A N 1
ATOM 1257 C CA . ALA A 1 169 ? 14.571 4.847 -17.060 1.00 91.75 169 ALA A CA 1
ATOM 1258 C C . ALA A 1 169 ? 14.095 5.838 -18.132 1.00 91.75 169 ALA A C 1
ATOM 1260 O O . ALA A 1 169 ? 14.504 5.724 -19.286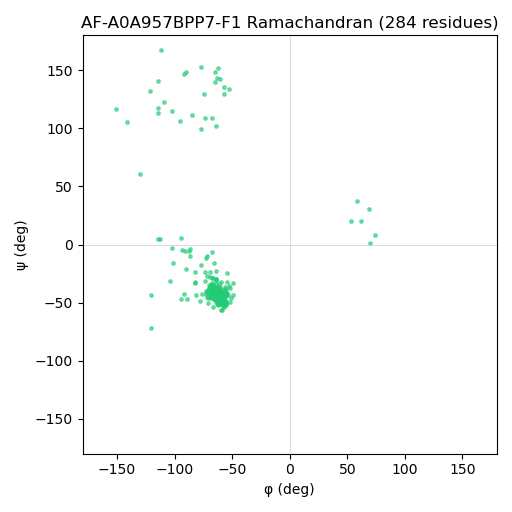 1.00 91.75 169 ALA A O 1
ATOM 1261 N N . VAL A 1 170 ? 13.281 6.825 -17.747 1.00 92.69 170 VAL A N 1
ATOM 1262 C CA . VAL A 1 170 ? 12.771 7.864 -18.652 1.00 92.69 170 VAL A CA 1
ATOM 1263 C C . VAL A 1 170 ? 13.789 8.986 -18.874 1.00 92.69 170 VAL A C 1
ATOM 1265 O O . VAL A 1 170 ? 13.970 9.432 -20.005 1.00 92.69 170 VAL A O 1
ATOM 1268 N N . SER A 1 171 ? 14.463 9.457 -17.820 1.00 89.75 171 SER A N 1
ATOM 1269 C CA . SER A 1 171 ? 15.398 10.591 -17.916 1.00 89.75 171 SER A CA 1
ATOM 1270 C C . SER A 1 171 ? 16.797 10.205 -18.408 1.00 89.75 171 SER A C 1
ATOM 1272 O O . SER A 1 171 ? 17.538 11.058 -18.900 1.00 89.75 171 SER A O 1
ATOM 1274 N N . GLY A 1 172 ? 17.190 8.938 -18.240 1.00 83.94 172 GLY A N 1
ATOM 1275 C CA . GLY A 1 172 ? 18.537 8.434 -18.512 1.00 83.94 172 GLY A CA 1
ATOM 1276 C C . GLY A 1 172 ? 19.612 8.931 -17.538 1.00 83.94 172 GLY A C 1
ATOM 1277 O O . GLY A 1 172 ? 20.779 8.565 -17.686 1.00 83.94 172 GLY A O 1
ATOM 1278 N N . GLN A 1 173 ? 19.251 9.739 -16.537 1.00 85.50 173 GLN A N 1
ATOM 1279 C CA . GLN A 1 173 ? 20.178 10.309 -15.561 1.00 85.50 173 GLN A CA 1
ATOM 1280 C C . GLN A 1 173 ? 19.959 9.661 -14.196 1.00 85.50 173 GLN A C 1
ATOM 1282 O O . GLN A 1 173 ? 18.861 9.700 -13.651 1.00 85.50 173 GLN A O 1
ATOM 1287 N N . PHE A 1 174 ? 21.014 9.062 -13.639 1.00 87.25 174 PHE A N 1
ATOM 1288 C CA . PHE A 1 174 ? 20.987 8.515 -12.286 1.00 87.25 174 PHE A CA 1
ATOM 1289 C C . PHE A 1 174 ? 21.935 9.291 -11.388 1.00 87.25 174 PHE A C 1
ATOM 1291 O O . PHE A 1 174 ? 23.152 9.278 -11.586 1.00 87.25 174 PHE A O 1
ATOM 1298 N N . SER A 1 175 ? 21.367 9.920 -10.367 1.00 89.88 175 SER A N 1
ATOM 1299 C CA . SER A 1 175 ? 22.107 10.493 -9.254 1.00 89.88 175 SER A CA 1
ATOM 1300 C C . SER A 1 175 ? 21.747 9.717 -7.996 1.00 89.88 175 SER A C 1
ATOM 1302 O O . SER A 1 175 ? 20.610 9.754 -7.523 1.00 89.88 175 SER A O 1
ATOM 1304 N N . LEU A 1 176 ? 22.726 8.988 -7.452 1.00 88.38 176 LEU A N 1
ATOM 1305 C CA . LEU A 1 176 ? 22.538 8.204 -6.231 1.00 88.38 176 LEU A CA 1
ATOM 1306 C C . LEU A 1 176 ? 22.147 9.107 -5.054 1.00 88.38 176 LEU A C 1
ATOM 1308 O O . LEU A 1 176 ? 21.260 8.768 -4.277 1.00 88.38 176 LEU A O 1
ATOM 1312 N N . THR A 1 177 ? 22.794 10.268 -4.942 1.00 92.06 177 THR A N 1
ATOM 1313 C CA . THR A 1 177 ? 22.538 11.231 -3.867 1.00 92.06 177 THR A CA 1
ATOM 1314 C C . THR A 1 177 ? 21.121 11.789 -3.945 1.00 92.06 177 THR A C 1
ATOM 1316 O O . THR A 1 177 ? 20.433 11.820 -2.928 1.00 92.06 177 THR A O 1
ATOM 1319 N N . GLU A 1 178 ? 20.666 12.189 -5.136 1.00 91.12 178 GLU A N 1
ATOM 1320 C CA . GLU A 1 178 ? 19.294 12.681 -5.334 1.00 91.12 178 GLU A CA 1
ATOM 1321 C C . GLU A 1 178 ? 18.278 11.573 -5.072 1.00 91.12 178 GLU A C 1
ATOM 1323 O O . GLU A 1 178 ? 17.346 11.784 -4.309 1.00 91.12 178 GLU A O 1
ATOM 1328 N N . SER A 1 179 ? 18.526 10.359 -5.571 1.00 92.06 179 SER A N 1
ATOM 1329 C CA . SER A 1 179 ? 17.635 9.212 -5.350 1.00 92.06 179 SER A CA 1
ATOM 1330 C C . SER A 1 179 ? 17.472 8.876 -3.865 1.00 92.06 179 SER A C 1
ATOM 1332 O O . SER A 1 179 ? 16.371 8.567 -3.421 1.00 92.06 179 SER A O 1
ATOM 1334 N N . ILE A 1 180 ? 18.549 8.951 -3.072 1.00 93.06 180 ILE A N 1
ATOM 1335 C CA . ILE A 1 180 ? 18.482 8.740 -1.617 1.00 93.06 180 ILE A CA 1
ATOM 1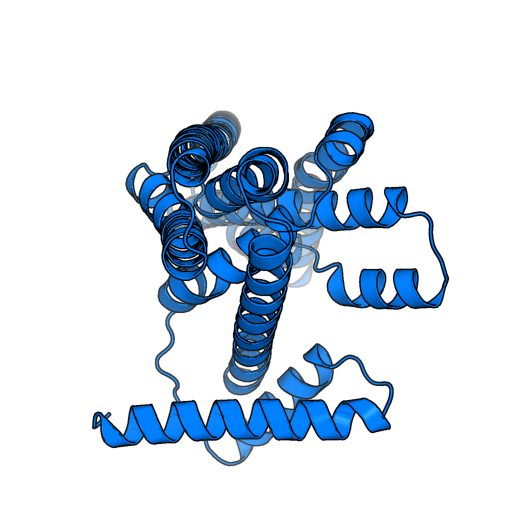336 C C . ILE A 1 180 ? 17.687 9.864 -0.944 1.00 93.06 180 ILE A C 1
ATOM 1338 O O . ILE A 1 180 ? 16.860 9.591 -0.073 1.00 93.06 180 ILE A O 1
ATOM 1342 N N . LEU A 1 181 ? 17.929 11.120 -1.328 1.00 94.94 181 LEU A N 1
ATOM 1343 C CA . LEU A 1 181 ? 17.205 12.266 -0.774 1.00 94.94 181 LEU A CA 1
ATOM 1344 C C . LEU A 1 181 ? 15.714 12.202 -1.109 1.00 94.94 181 LEU A C 1
ATOM 1346 O O . LEU A 1 181 ? 14.891 12.400 -0.215 1.00 94.94 181 LEU A O 1
ATOM 1350 N N . ASP A 1 182 ? 15.370 11.868 -2.349 1.00 94.25 182 ASP A N 1
ATOM 1351 C CA . ASP A 1 182 ? 13.991 11.706 -2.796 1.00 94.25 182 ASP A CA 1
ATOM 1352 C C . ASP A 1 182 ? 13.332 10.508 -2.118 1.00 94.25 182 ASP A C 1
ATOM 1354 O O . ASP A 1 182 ? 12.228 10.649 -1.599 1.00 94.25 182 ASP A O 1
ATOM 1358 N N . PHE A 1 183 ? 14.022 9.369 -1.997 1.00 95.50 183 PHE A N 1
ATOM 1359 C CA . PHE A 1 183 ? 13.515 8.217 -1.248 1.00 95.50 183 PHE A CA 1
ATOM 1360 C C . PHE A 1 183 ? 13.150 8.602 0.190 1.00 95.50 183 PHE A C 1
ATOM 1362 O O . PHE A 1 183 ? 12.041 8.323 0.651 1.00 95.50 183 PHE A O 1
ATOM 1369 N N . VAL A 1 184 ? 14.061 9.279 0.900 1.00 96.25 184 VAL A N 1
ATOM 1370 C CA . VAL A 1 184 ? 13.822 9.726 2.279 1.00 96.25 184 VAL A CA 1
ATOM 1371 C C . VAL A 1 184 ? 12.684 10.743 2.324 1.00 96.25 184 VAL A C 1
ATOM 1373 O O . VAL A 1 184 ? 11.789 10.612 3.157 1.00 96.25 184 VAL A O 1
ATOM 1376 N N . ARG A 1 185 ? 12.675 11.731 1.424 1.00 97.44 185 ARG A N 1
ATOM 1377 C CA . ARG A 1 185 ? 11.650 12.780 1.367 1.00 97.44 185 ARG A CA 1
ATOM 1378 C C . ARG A 1 185 ? 10.258 12.203 1.120 1.00 97.44 185 ARG A C 1
ATOM 1380 O O . ARG A 1 185 ? 9.339 12.515 1.874 1.00 97.44 185 ARG A O 1
ATOM 1387 N N . VAL A 1 186 ? 10.107 11.371 0.094 1.00 97.06 186 VAL A N 1
ATOM 1388 C CA . VAL A 1 186 ? 8.833 10.762 -0.313 1.00 97.06 186 VAL A CA 1
ATOM 1389 C C . VAL A 1 186 ? 8.323 9.811 0.770 1.00 97.06 186 VAL A C 1
ATOM 1391 O O . VAL A 1 186 ? 7.139 9.851 1.115 1.00 97.06 186 VAL A O 1
ATOM 1394 N N . SER A 1 187 ? 9.216 9.009 1.362 1.00 96.81 187 SER A N 1
ATOM 1395 C CA . SER A 1 187 ? 8.850 8.034 2.395 1.00 96.81 187 SER A CA 1
ATOM 1396 C C . SER A 1 187 ? 8.473 8.698 3.719 1.00 96.81 187 SER A C 1
ATOM 1398 O O . SER A 1 187 ? 7.409 8.429 4.277 1.00 96.81 187 SER A O 1
ATOM 1400 N N . VAL A 1 188 ? 9.318 9.605 4.225 1.00 97.31 188 VAL A N 1
ATOM 1401 C CA . VAL A 1 188 ? 9.062 10.320 5.486 1.00 97.31 188 VAL A CA 1
ATOM 1402 C C . VAL A 1 188 ? 7.872 11.265 5.340 1.00 97.31 188 VAL A C 1
ATOM 1404 O O . VAL A 1 188 ? 7.064 11.358 6.262 1.00 97.31 188 VAL A O 1
ATOM 1407 N N . GLY A 1 189 ? 7.723 11.924 4.186 1.00 98.06 189 GLY A N 1
ATOM 1408 C CA . GLY A 1 189 ? 6.564 12.760 3.880 1.00 98.06 189 GLY A CA 1
ATOM 1409 C C . GLY A 1 189 ? 5.255 11.972 3.917 1.00 98.06 189 GLY A C 1
ATOM 1410 O O . GLY A 1 189 ? 4.305 12.407 4.566 1.00 98.06 189 GLY A O 1
ATOM 1411 N N . GLY A 1 190 ? 5.228 10.776 3.316 1.00 97.94 190 GLY A N 1
ATOM 1412 C CA . GLY A 1 190 ? 4.051 9.900 3.325 1.00 97.94 190 GLY A CA 1
ATOM 1413 C C . GLY A 1 190 ? 3.678 9.486 4.746 1.00 97.94 190 GLY A C 1
ATOM 1414 O O . GLY A 1 190 ? 2.553 9.714 5.192 1.00 97.94 190 GLY A O 1
ATOM 1415 N N . LEU A 1 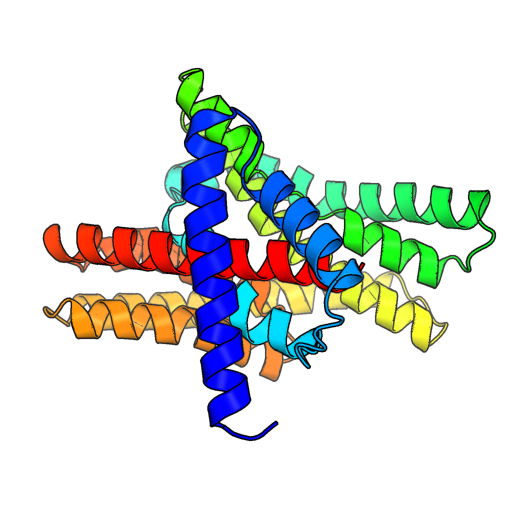191 ? 4.658 8.993 5.513 1.00 98.00 191 LEU A N 1
ATOM 1416 C CA . LEU A 1 191 ? 4.466 8.652 6.926 1.00 98.00 191 LEU A CA 1
ATOM 1417 C C . LEU A 1 191 ? 3.956 9.845 7.748 1.00 98.00 191 LEU A C 1
ATOM 1419 O O . LEU A 1 191 ? 3.053 9.680 8.565 1.00 98.00 191 LEU A O 1
ATOM 1423 N N . ALA A 1 192 ? 4.499 11.048 7.539 1.00 98.38 192 ALA A N 1
ATOM 1424 C CA . ALA A 1 192 ? 4.083 12.247 8.264 1.00 98.38 192 ALA A CA 1
ATOM 1425 C C . ALA A 1 192 ? 2.626 12.634 7.962 1.00 98.38 192 ALA A C 1
ATOM 1427 O O . ALA A 1 192 ? 1.871 12.923 8.894 1.00 98.38 192 ALA A O 1
ATOM 1428 N N . VAL A 1 193 ? 2.213 12.588 6.690 1.00 98.56 193 VAL A N 1
ATOM 1429 C CA . VAL A 1 193 ? 0.820 12.834 6.272 1.00 98.56 193 VAL A CA 1
ATOM 1430 C C . VAL A 1 193 ? -0.118 11.806 6.903 1.00 98.56 193 VAL A C 1
ATOM 1432 O O . VAL A 1 193 ? -1.116 12.180 7.523 1.00 98.56 193 VAL A O 1
ATOM 1435 N N . GLY A 1 194 ? 0.234 10.521 6.820 1.00 98.19 194 GLY A N 1
ATOM 1436 C CA . GLY A 1 194 ? -0.542 9.438 7.420 1.00 98.19 194 GLY A CA 1
ATOM 1437 C C . GLY A 1 194 ? -0.674 9.568 8.937 1.00 98.19 194 GLY A C 1
ATOM 1438 O O . GLY A 1 194 ? -1.766 9.406 9.481 1.00 98.19 194 GLY A O 1
ATOM 1439 N N . ILE A 1 195 ? 0.408 9.944 9.629 1.00 98.06 195 ILE A N 1
ATOM 1440 C CA . ILE A 1 195 ? 0.390 10.193 11.076 1.00 98.06 195 ILE A CA 1
ATOM 1441 C C . ILE A 1 195 ? -0.531 11.366 11.424 1.00 98.06 195 ILE A C 1
ATOM 1443 O O . ILE A 1 195 ? -1.335 11.261 12.355 1.00 98.06 195 ILE A O 1
ATOM 1447 N N . ALA A 1 196 ? -0.428 12.478 10.692 1.00 98.25 196 ALA A N 1
ATOM 1448 C CA . ALA A 1 196 ? -1.226 13.674 10.941 1.00 98.25 196 ALA A CA 1
ATOM 1449 C C . ALA A 1 196 ? -2.726 13.398 10.757 1.00 98.25 196 ALA A C 1
ATOM 1451 O O . ALA A 1 196 ? -3.520 13.652 11.668 1.00 98.25 196 ALA A O 1
ATOM 1452 N N . LEU A 1 197 ? -3.107 12.812 9.618 1.00 98.12 197 LEU A N 1
ATOM 1453 C CA . LEU A 1 197 ? -4.500 12.482 9.314 1.00 98.12 197 LEU A CA 1
ATOM 1454 C C . LEU A 1 197 ? -5.035 11.375 10.225 1.00 98.12 197 LEU A C 1
ATOM 1456 O O . LEU A 1 197 ? -6.132 11.506 10.765 1.00 98.12 197 LEU A O 1
ATOM 1460 N N . GLY A 1 198 ? -4.247 10.324 10.461 1.00 97.19 198 GLY A N 1
ATOM 1461 C CA . GLY A 1 198 ? -4.628 9.216 11.335 1.00 97.19 198 GLY A CA 1
ATOM 1462 C C . GLY A 1 198 ? -4.884 9.667 12.771 1.00 97.19 198 GLY A C 1
ATOM 1463 O O . GLY A 1 198 ? -5.866 9.246 13.380 1.00 97.19 198 GLY A O 1
ATOM 1464 N N . THR A 1 199 ? -4.055 10.578 13.292 1.00 96.00 199 THR A N 1
ATOM 1465 C CA . THR A 1 199 ? -4.258 11.177 14.621 1.00 96.00 199 THR A CA 1
ATOM 1466 C C . THR A 1 199 ? -5.508 12.055 14.652 1.00 96.00 199 THR A C 1
ATOM 1468 O O . THR A 1 199 ? -6.309 11.935 15.577 1.00 96.00 199 THR A O 1
ATOM 1471 N N . GLY A 1 200 ? -5.702 12.907 13.639 1.00 96.25 200 GLY A N 1
ATOM 1472 C CA . GLY A 1 200 ? -6.877 13.775 13.542 1.00 96.25 200 GLY A CA 1
ATOM 1473 C C . GLY A 1 200 ? -8.182 12.982 13.500 1.00 96.25 200 GLY A C 1
ATOM 1474 O O . GLY A 1 200 ? -9.090 13.243 14.284 1.00 96.25 200 GLY A O 1
ATOM 1475 N N . VAL A 1 201 ? -8.255 11.955 12.653 1.00 96.06 201 VAL A N 1
ATOM 1476 C CA . VAL A 1 201 ? -9.443 11.099 12.542 1.00 96.06 201 VAL A CA 1
ATOM 1477 C C . VAL A 1 201 ? -9.658 10.260 13.802 1.00 96.06 201 VAL A C 1
ATOM 1479 O O . VAL A 1 201 ? -10.791 10.157 14.261 1.00 96.06 201 VAL A O 1
ATOM 1482 N N . ALA A 1 202 ? -8.602 9.714 14.417 1.00 93.88 202 ALA A N 1
ATOM 1483 C CA . ALA A 1 202 ? -8.730 8.993 15.688 1.00 93.88 202 ALA A CA 1
ATOM 1484 C C . ALA A 1 202 ? -9.286 9.888 16.811 1.00 93.88 202 ALA A C 1
ATOM 1486 O O . ALA A 1 202 ? -10.085 9.429 17.626 1.00 93.88 202 ALA A O 1
ATOM 1487 N N . TRP A 1 203 ? -8.899 11.168 16.833 1.00 94.12 203 TRP A N 1
ATOM 1488 C CA . TRP A 1 203 ? -9.456 12.150 17.762 1.00 94.12 203 TRP A CA 1
ATOM 1489 C C . TRP A 1 203 ? -10.927 12.466 17.464 1.00 94.12 203 TRP A C 1
ATOM 1491 O O . TRP A 1 203 ? -11.719 12.570 18.394 1.00 94.12 203 TRP A O 1
ATOM 1501 N N . ILE A 1 204 ? -11.332 12.580 16.195 1.00 94.12 204 ILE A N 1
ATOM 1502 C CA . ILE A 1 204 ? -12.751 12.782 15.847 1.00 94.12 204 ILE A CA 1
ATOM 1503 C C . ILE A 1 204 ? -13.579 11.568 16.287 1.00 94.12 204 ILE A C 1
ATOM 1505 O O . ILE A 1 204 ? -14.599 11.737 16.949 1.00 94.12 204 ILE A O 1
ATOM 1509 N N . ILE A 1 205 ? -13.106 10.355 15.984 1.00 92.88 205 ILE A N 1
ATOM 1510 C CA . ILE A 1 205 ? -13.761 9.091 16.352 1.00 92.88 205 ILE A CA 1
ATOM 1511 C C . ILE A 1 205 ? -13.994 9.003 17.861 1.00 92.88 205 ILE A C 1
ATOM 1513 O O . ILE A 1 205 ? -15.057 8.566 18.277 1.00 92.88 205 ILE A O 1
ATOM 1517 N N . SER A 1 206 ? -13.066 9.478 18.701 1.00 89.75 206 SER A N 1
ATOM 1518 C CA . SER A 1 206 ? -13.260 9.434 20.158 1.00 89.75 206 SER A CA 1
ATOM 1519 C C . SER A 1 206 ? -14.376 10.347 20.687 1.00 89.75 206 SER A C 1
ATOM 1521 O O . SER A 1 206 ? -14.650 10.320 21.884 1.00 89.75 206 SER A O 1
ATOM 1523 N N . HIS A 1 207 ? -14.972 11.189 19.839 1.00 90.75 207 HIS A N 1
ATOM 1524 C CA . HIS A 1 207 ? -16.082 12.088 20.178 1.00 90.75 207 HIS A CA 1
ATOM 1525 C C . HIS A 1 207 ? -17.386 11.725 19.451 1.00 90.75 207 HIS A C 1
ATOM 1527 O O . HIS A 1 207 ? -18.368 12.461 19.554 1.00 90.75 207 HIS A O 1
ATOM 1533 N N . VAL A 1 208 ? -17.396 10.618 18.710 1.00 90.25 208 VAL A N 1
ATOM 1534 C CA . VAL A 1 208 ? -18.556 10.091 17.988 1.00 90.25 208 VAL A CA 1
ATOM 1535 C C . VAL A 1 208 ? -18.933 8.756 18.627 1.00 90.25 208 VAL A C 1
ATOM 1537 O O . VAL A 1 208 ? -18.057 7.999 19.023 1.00 90.25 208 VAL A O 1
ATOM 1540 N N . ASP A 1 209 ? -20.231 8.488 18.753 1.00 87.44 209 ASP A N 1
ATOM 1541 C CA . ASP A 1 209 ? -20.759 7.216 19.268 1.00 87.44 209 ASP A CA 1
ATOM 1542 C C . ASP A 1 209 ? -21.824 6.694 18.294 1.00 87.44 209 ASP A C 1
ATOM 1544 O O . ASP A 1 209 ? -23.015 6.620 18.595 1.00 87.44 209 ASP A O 1
ATOM 1548 N N . ASP A 1 210 ? -21.388 6.454 17.056 1.00 91.94 210 ASP A N 1
ATOM 1549 C CA . ASP A 1 210 ? -22.208 5.932 15.963 1.00 91.94 210 ASP A CA 1
ATOM 1550 C C . ASP A 1 210 ? -21.320 5.130 15.009 1.00 91.94 210 ASP A C 1
ATOM 1552 O O . ASP A 1 210 ? -20.415 5.658 14.352 1.00 91.94 210 ASP A O 1
ATOM 1556 N N . HIS A 1 211 ? -21.608 3.833 14.905 1.00 90.62 211 HIS A N 1
ATOM 1557 C CA . HIS A 1 211 ? -20.760 2.914 14.160 1.00 90.62 211 HIS A CA 1
ATOM 1558 C C . HIS A 1 211 ? -20.691 3.226 12.658 1.00 90.62 211 HIS A C 1
ATOM 1560 O O . HIS A 1 211 ? -19.665 2.955 12.036 1.00 90.62 211 HIS A O 1
ATOM 1566 N N . LEU A 1 212 ? -21.745 3.781 12.046 1.00 93.38 212 LEU A N 1
ATOM 1567 C CA . LEU A 1 212 ? -21.739 4.106 10.616 1.00 93.38 212 LEU A CA 1
ATOM 1568 C C . LEU A 1 212 ? -20.839 5.308 10.348 1.00 93.38 212 LEU A C 1
ATOM 1570 O O . LEU A 1 212 ? -20.074 5.298 9.381 1.00 93.38 212 LEU A O 1
ATOM 1574 N N . ILE A 1 213 ? -20.900 6.320 11.215 1.00 94.62 213 ILE A N 1
ATOM 1575 C CA . ILE A 1 213 ? -20.046 7.507 11.107 1.00 94.62 213 ILE A CA 1
ATOM 1576 C C . ILE A 1 213 ? -18.584 7.115 11.325 1.00 94.62 213 ILE A C 1
ATOM 1578 O O . ILE A 1 213 ? -17.726 7.483 10.523 1.00 94.62 213 ILE A O 1
ATOM 1582 N N . GLU A 1 214 ? -18.298 6.326 12.360 1.00 94.25 214 GLU A N 1
ATOM 1583 C CA . GLU A 1 214 ? -16.945 5.856 12.666 1.00 94.25 214 GLU A CA 1
ATOM 1584 C C . GLU A 1 214 ? -16.331 5.065 11.501 1.00 94.25 214 GLU A C 1
ATOM 1586 O O . GLU A 1 214 ? -15.219 5.372 11.069 1.00 94.25 214 GLU A O 1
ATOM 1591 N N . ILE A 1 215 ? -17.068 4.107 10.923 1.00 94.88 215 ILE A N 1
ATOM 1592 C CA . ILE A 1 215 ? -16.606 3.339 9.755 1.00 94.88 215 ILE A CA 1
ATOM 1593 C C . ILE A 1 215 ? -16.396 4.263 8.552 1.00 94.88 215 ILE A C 1
ATOM 1595 O O . ILE A 1 215 ? -15.352 4.191 7.901 1.00 94.88 215 ILE A O 1
ATOM 1599 N N . THR A 1 216 ? -17.328 5.184 8.293 1.00 96.38 216 THR A N 1
ATOM 1600 C CA . THR A 1 216 ? -17.201 6.161 7.198 1.00 96.38 216 THR A CA 1
ATOM 1601 C C . THR A 1 216 ? -15.932 7.000 7.348 1.00 96.38 216 THR A C 1
ATOM 1603 O O . THR A 1 216 ? -15.202 7.190 6.376 1.00 96.38 216 THR A O 1
ATOM 1606 N N . LEU A 1 217 ? -15.608 7.448 8.565 1.00 96.56 217 LEU A N 1
ATOM 1607 C CA . LEU A 1 217 ? -14.372 8.180 8.844 1.00 96.56 217 LEU A CA 1
ATOM 1608 C C . LEU A 1 217 ? -13.122 7.340 8.560 1.00 96.56 217 LEU A C 1
ATOM 1610 O O . LEU A 1 217 ? -12.143 7.881 8.047 1.00 96.56 217 LEU A O 1
ATOM 1614 N N . THR A 1 218 ? -13.143 6.031 8.833 1.00 96.81 218 THR A N 1
ATOM 1615 C CA . THR A 1 218 ? -12.017 5.154 8.467 1.00 96.81 218 THR A CA 1
ATOM 1616 C C . THR A 1 218 ? -11.866 4.998 6.954 1.00 96.81 218 THR A C 1
ATOM 1618 O O . THR A 1 218 ? -10.743 5.024 6.460 1.00 96.81 218 THR A O 1
ATOM 1621 N N . VAL A 1 219 ? -12.969 4.916 6.200 1.00 97.56 219 VAL A N 1
ATOM 1622 C CA . VAL A 1 219 ? -12.934 4.872 4.726 1.00 97.56 219 VAL A CA 1
ATOM 1623 C C . VAL A 1 219 ? -12.361 6.174 4.172 1.00 97.56 219 VAL A C 1
ATOM 1625 O O . VAL A 1 219 ? -11.442 6.153 3.353 1.00 97.56 219 VAL A O 1
ATOM 1628 N N . VAL A 1 220 ? -12.844 7.315 4.674 1.00 97.75 220 VAL A N 1
ATOM 1629 C CA . VAL A 1 220 ? -12.310 8.638 4.322 1.00 97.75 220 VAL A CA 1
ATOM 1630 C C . VAL A 1 220 ? -10.828 8.733 4.666 1.00 97.75 220 VAL A C 1
ATOM 1632 O O . VAL A 1 220 ? -10.066 9.294 3.888 1.00 97.75 220 VAL A O 1
ATOM 1635 N N . LEU A 1 221 ? -10.389 8.171 5.792 1.00 98.06 221 LEU A N 1
ATOM 1636 C CA . LEU A 1 221 ? -8.981 8.165 6.173 1.00 98.06 221 LEU A CA 1
ATOM 1637 C C . LEU A 1 221 ? -8.127 7.313 5.225 1.00 98.06 221 LEU A C 1
ATOM 1639 O O . LEU A 1 221 ? -7.055 7.764 4.825 1.00 98.06 221 LEU A O 1
ATOM 1643 N N . ALA A 1 222 ? -8.584 6.116 4.852 1.00 97.81 222 ALA A N 1
ATOM 1644 C CA . ALA A 1 222 ? -7.855 5.225 3.952 1.00 97.81 222 ALA A CA 1
ATOM 1645 C C . ALA A 1 222 ? -7.602 5.892 2.591 1.00 97.81 222 ALA A C 1
ATOM 1647 O O . ALA A 1 222 ? -6.455 6.086 2.199 1.00 97.81 222 ALA A O 1
ATOM 1648 N N . PHE A 1 223 ? -8.655 6.346 1.909 1.00 97.88 223 PHE A N 1
ATOM 1649 C CA . PHE A 1 223 ? -8.506 7.012 0.610 1.00 97.88 223 PHE A CA 1
ATOM 1650 C C . PHE A 1 223 ? -7.919 8.421 0.740 1.00 97.88 223 PHE A C 1
ATOM 1652 O O . PHE A 1 223 ? -7.066 8.826 -0.047 1.00 97.88 223 PHE A O 1
ATOM 1659 N N . GLY A 1 224 ? -8.342 9.176 1.752 1.00 97.62 224 GLY A N 1
ATOM 1660 C CA . GLY A 1 224 ? -7.914 10.555 1.962 1.00 97.62 224 GLY A CA 1
ATOM 1661 C C . GLY A 1 224 ? -6.431 10.673 2.296 1.00 97.62 224 GLY A C 1
ATOM 1662 O O . GLY A 1 224 ? -5.787 11.602 1.819 1.00 97.62 224 GLY A O 1
ATOM 1663 N N . SER A 1 225 ? -5.863 9.732 3.058 1.00 98.12 225 SER A N 1
ATOM 1664 C CA . SER A 1 225 ? -4.421 9.722 3.340 1.00 98.12 225 SER A CA 1
ATOM 1665 C C . SER A 1 225 ? -3.584 9.411 2.103 1.00 98.12 225 SER A C 1
ATOM 1667 O O . SER A 1 225 ? -2.588 10.099 1.876 1.00 98.12 225 SER A O 1
ATOM 1669 N N . PHE A 1 226 ? -4.028 8.463 1.272 1.00 97.00 226 PHE A N 1
ATOM 1670 C CA . PHE A 1 226 ? -3.404 8.174 -0.017 1.00 97.00 226 PHE A CA 1
ATOM 1671 C C . PHE A 1 226 ? -3.400 9.415 -0.919 1.00 97.00 226 PHE A C 1
ATOM 1673 O O . PHE A 1 226 ? -2.343 9.892 -1.325 1.00 97.00 226 PHE A O 1
ATOM 1680 N N . LEU A 1 227 ? -4.581 9.994 -1.164 1.00 96.50 227 LEU A N 1
ATOM 1681 C CA . LEU A 1 227 ? -4.749 11.146 -2.054 1.00 96.50 227 LEU A CA 1
ATOM 1682 C C . LEU A 1 227 ? -4.005 12.389 -1.552 1.00 96.50 227 LEU A C 1
ATOM 1684 O O . LEU A 1 227 ? -3.396 13.112 -2.341 1.00 96.50 227 LEU A O 1
ATOM 1688 N N . ALA A 1 228 ? -4.025 12.640 -0.240 1.00 97.62 228 ALA A N 1
ATOM 1689 C CA . ALA A 1 228 ? -3.308 13.763 0.350 1.00 97.62 228 ALA A CA 1
ATOM 1690 C C 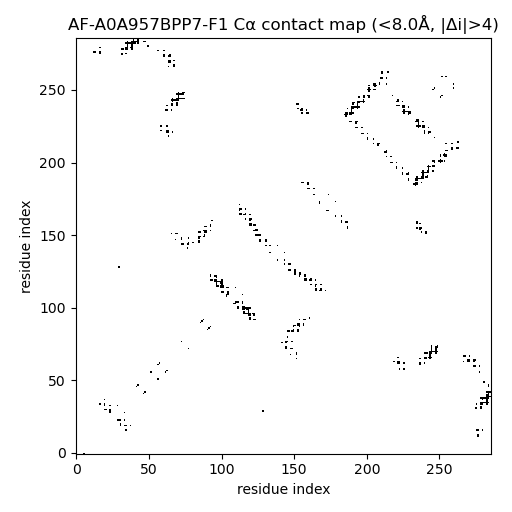. ALA A 1 228 ? -1.793 13.623 0.160 1.00 97.62 228 ALA A C 1
ATOM 1692 O O . ALA A 1 228 ? -1.144 14.597 -0.215 1.00 97.62 228 ALA A O 1
ATOM 1693 N N . ALA A 1 229 ? -1.228 12.433 0.373 1.00 97.62 229 ALA A N 1
ATOM 1694 C CA . ALA A 1 229 ? 0.202 12.212 0.187 1.00 97.62 229 ALA A CA 1
ATOM 1695 C C . ALA A 1 229 ? 0.606 12.280 -1.293 1.00 97.62 229 ALA A C 1
ATOM 1697 O O . ALA A 1 229 ? 1.552 12.998 -1.611 1.00 97.62 229 ALA A O 1
ATOM 1698 N N . GLU A 1 230 ? -0.150 11.650 -2.195 1.00 94.44 230 GLU A N 1
ATOM 1699 C CA . GLU A 1 230 ? 0.109 11.710 -3.643 1.00 94.44 230 GLU A CA 1
ATOM 1700 C C . GLU A 1 230 ? 0.047 13.148 -4.181 1.00 94.44 230 GLU A C 1
ATOM 1702 O O . GLU A 1 230 ? 0.928 13.574 -4.928 1.00 94.44 230 GLU A O 1
ATOM 1707 N N . SER A 1 231 ? -0.928 13.954 -3.737 1.00 95.62 231 SER A N 1
ATOM 1708 C CA . SER A 1 231 ? -1.026 15.367 -4.146 1.00 95.62 231 SER A CA 1
ATOM 1709 C C . SER A 1 231 ? 0.155 16.229 -3.679 1.00 95.62 231 SER A C 1
ATOM 1711 O O . SER A 1 231 ? 0.444 17.265 -4.277 1.00 95.62 231 SER A O 1
ATOM 1713 N N . LEU A 1 232 ? 0.855 15.794 -2.628 1.00 96.56 232 LEU A N 1
ATOM 1714 C CA . LEU A 1 232 ? 2.072 16.418 -2.105 1.00 96.56 232 LEU A CA 1
ATOM 1715 C C . LEU A 1 232 ? 3.357 15.781 -2.663 1.00 96.56 232 LEU A C 1
ATOM 1717 O O . LEU A 1 232 ? 4.452 16.151 -2.231 1.00 96.56 232 LEU A O 1
ATOM 1721 N N . HIS A 1 233 ? 3.238 14.853 -3.619 1.00 94.62 233 HIS A N 1
ATOM 1722 C CA . HIS A 1 233 ? 4.334 14.053 -4.172 1.00 94.62 233 HIS A CA 1
ATOM 1723 C C . HIS A 1 233 ? 5.079 13.227 -3.111 1.00 94.62 233 HIS A C 1
ATOM 1725 O O . HIS A 1 233 ? 6.303 13.089 -3.142 1.00 94.62 233 HIS A O 1
ATOM 1731 N N . PHE A 1 234 ? 4.337 12.695 -2.144 1.00 97.00 234 PHE A N 1
ATOM 1732 C CA . PHE A 1 234 ? 4.810 11.750 -1.139 1.00 97.00 234 PHE A CA 1
ATOM 1733 C C . PHE A 1 234 ? 4.184 10.369 -1.356 1.00 97.00 234 PHE A C 1
ATOM 1735 O O . PHE A 1 234 ? 3.223 10.233 -2.102 1.00 97.00 234 PHE A O 1
ATOM 1742 N N . SER A 1 235 ? 4.707 9.339 -0.682 1.00 96.50 235 SER A N 1
ATOM 1743 C CA . SER A 1 235 ? 4.192 7.972 -0.834 1.00 96.50 235 SER A CA 1
ATOM 1744 C C . SER A 1 235 ? 2.774 7.849 -0.268 1.00 96.50 235 SER A C 1
ATOM 1746 O O . SER A 1 235 ? 2.594 7.854 0.957 1.00 96.50 235 SER A O 1
ATOM 1748 N N . GLY A 1 236 ? 1.780 7.694 -1.153 1.00 96.19 236 GLY A N 1
ATOM 1749 C CA . GLY A 1 236 ? 0.398 7.391 -0.780 1.00 96.19 236 GLY A CA 1
ATOM 1750 C C . GLY A 1 236 ? 0.295 6.113 0.045 1.00 96.19 236 GLY A C 1
ATOM 1751 O O . GLY A 1 236 ? -0.343 6.095 1.095 1.00 96.19 236 GLY A O 1
ATOM 1752 N N . VAL A 1 237 ? 1.012 5.069 -0.370 1.00 95.81 237 VAL A N 1
ATOM 1753 C CA . VAL A 1 237 ? 1.061 3.777 0.326 1.00 95.81 237 VAL A CA 1
ATOM 1754 C C . VAL A 1 237 ? 1.527 3.926 1.777 1.00 95.81 237 VAL A C 1
ATOM 1756 O O . VAL A 1 237 ? 0.829 3.497 2.695 1.00 95.81 237 VAL A O 1
ATOM 1759 N N . LEU A 1 238 ? 2.671 4.577 2.018 1.00 97.31 238 LEU A N 1
ATOM 1760 C CA . LEU A 1 238 ? 3.189 4.747 3.382 1.00 97.31 238 LEU A CA 1
ATOM 1761 C C . LEU A 1 238 ? 2.294 5.652 4.239 1.00 97.31 238 LEU A C 1
ATOM 1763 O O . LEU A 1 238 ? 2.222 5.463 5.457 1.00 97.31 238 LEU A O 1
ATOM 1767 N N . ALA A 1 239 ? 1.583 6.603 3.625 1.00 98.25 239 ALA A N 1
ATOM 1768 C CA . ALA A 1 239 ? 0.577 7.397 4.322 1.00 98.25 239 ALA A CA 1
ATOM 1769 C C . ALA A 1 239 ? -0.596 6.536 4.805 1.00 98.25 239 ALA A C 1
ATOM 1771 O O . ALA A 1 239 ? -0.986 6.643 5.970 1.00 98.25 239 ALA A O 1
ATOM 1772 N N . VAL A 1 240 ? -1.097 5.632 3.959 1.00 98.12 240 VAL A N 1
ATOM 1773 C CA . VAL A 1 240 ? -2.151 4.675 4.330 1.00 98.12 240 VAL A CA 1
ATOM 1774 C C . VAL A 1 240 ? -1.673 3.725 5.427 1.00 98.12 240 VAL A C 1
ATOM 1776 O O . VAL A 1 240 ? -2.390 3.548 6.412 1.00 98.12 240 VAL A O 1
ATOM 1779 N N . VAL A 1 241 ? -0.450 3.181 5.324 1.00 97.19 241 VAL A N 1
ATOM 1780 C CA . VAL A 1 241 ? 0.148 2.322 6.368 1.00 97.19 241 VAL A CA 1
ATOM 1781 C C . VAL A 1 241 ? 0.157 3.042 7.716 1.00 97.19 241 VAL A C 1
ATOM 1783 O O . VAL A 1 241 ? -0.324 2.514 8.720 1.00 97.19 241 VAL A O 1
ATOM 1786 N N . ALA A 1 242 ? 0.679 4.270 7.761 1.00 97.69 242 ALA A N 1
ATOM 1787 C CA . ALA A 1 242 ? 0.754 5.041 8.998 1.00 97.69 242 ALA A CA 1
ATOM 1788 C C . ALA A 1 242 ? -0.635 5.397 9.556 1.00 97.69 242 ALA A C 1
ATOM 1790 O O . ALA A 1 242 ? -0.857 5.297 10.768 1.00 97.69 242 ALA A O 1
ATOM 1791 N N . ALA A 1 243 ? -1.572 5.781 8.687 1.00 98.06 243 ALA A N 1
ATOM 1792 C CA . ALA A 1 243 ? -2.941 6.107 9.068 1.00 98.06 243 ALA A CA 1
ATOM 1793 C C . ALA A 1 243 ? -3.690 4.887 9.634 1.00 98.06 243 ALA A C 1
ATOM 1795 O O . ALA A 1 243 ? -4.293 4.986 10.708 1.00 98.06 243 ALA A O 1
ATOM 1796 N N . GLY A 1 244 ? -3.601 3.736 8.959 1.00 97.12 244 GLY A N 1
ATOM 1797 C CA . GLY A 1 244 ? -4.195 2.468 9.385 1.00 97.12 244 GLY A CA 1
ATOM 1798 C C . GLY A 1 244 ? -3.616 1.977 10.710 1.00 97.12 244 GLY A C 1
ATOM 1799 O O . GLY A 1 244 ? -4.373 1.701 11.639 1.00 97.12 244 GLY A O 1
ATOM 1800 N N . LEU A 1 245 ? -2.285 2.003 10.866 1.00 95.94 245 LEU A N 1
ATOM 1801 C CA . LEU A 1 245 ? -1.612 1.628 12.117 1.00 95.94 245 LEU A CA 1
ATOM 1802 C C . LEU A 1 245 ? -2.077 2.477 13.306 1.00 95.94 245 LEU A C 1
ATOM 1804 O O . LEU A 1 245 ? -2.299 1.954 14.403 1.00 95.94 245 LEU A O 1
ATOM 1808 N N . LEU A 1 246 ? -2.220 3.793 13.118 1.00 94.69 246 LEU A N 1
ATOM 1809 C CA . LEU A 1 246 ? -2.711 4.671 14.179 1.00 94.69 246 LEU A CA 1
ATOM 1810 C C . LEU A 1 246 ? -4.180 4.412 14.499 1.00 94.69 246 LEU A C 1
ATOM 1812 O O . LEU A 1 246 ? -4.527 4.332 15.679 1.00 94.69 246 LEU A O 1
ATOM 1816 N N . ASN A 1 247 ? -5.044 4.262 13.495 1.00 93.25 247 ASN A N 1
ATOM 1817 C CA . ASN A 1 247 ? -6.469 4.055 13.742 1.00 93.25 247 ASN A CA 1
ATOM 1818 C C . ASN A 1 247 ? -6.746 2.675 14.367 1.00 93.25 247 ASN A C 1
ATOM 1820 O O . ASN A 1 247 ? -7.510 2.580 15.328 1.00 93.25 247 ASN A O 1
ATOM 1824 N N . GLY A 1 248 ? -6.006 1.648 13.945 1.00 90.69 248 GLY A N 1
ATOM 1825 C CA . GLY A 1 248 ? -6.066 0.284 14.478 1.00 90.69 248 GLY A CA 1
ATOM 1826 C C . GLY A 1 248 ? -5.602 0.143 15.929 1.00 90.69 248 GLY A C 1
ATOM 1827 O O . GLY A 1 248 ? -5.904 -0.839 16.597 1.00 90.69 248 GLY A O 1
ATOM 1828 N N . ASN A 1 249 ? -4.897 1.141 16.471 1.00 91.44 249 ASN A N 1
ATOM 1829 C CA . ASN A 1 249 ? -4.343 1.074 17.826 1.00 91.44 249 ASN A CA 1
ATOM 1830 C C . ASN A 1 249 ? -4.862 2.176 18.760 1.00 91.44 249 ASN A C 1
ATOM 1832 O O . ASN A 1 249 ? -5.161 1.909 19.928 1.00 91.44 249 ASN A O 1
ATOM 1836 N N . LEU A 1 250 ? -4.944 3.418 18.277 1.00 83.88 250 LEU A N 1
ATOM 1837 C CA . LEU A 1 250 ? -5.470 4.567 19.018 1.00 83.88 250 LEU A CA 1
ATOM 1838 C C . LEU A 1 250 ? -6.952 4.790 18.726 1.00 83.88 250 LEU A C 1
ATOM 1840 O O . LEU A 1 250 ? -7.718 4.936 19.674 1.00 83.88 250 LEU A O 1
ATOM 1844 N N . GLY A 1 251 ? -7.353 4.768 17.451 1.00 74.50 251 GLY A N 1
ATOM 1845 C CA . GLY A 1 251 ? -8.744 4.975 17.028 1.00 74.50 251 GLY A CA 1
ATOM 1846 C C . GLY A 1 251 ? -9.691 3.967 17.674 1.00 74.50 251 GLY A C 1
ATOM 1847 O O . GLY A 1 251 ? -10.655 4.368 18.323 1.00 74.50 251 GLY A O 1
ATOM 1848 N N . LEU A 1 252 ? -9.331 2.676 17.650 1.00 80.06 252 LEU A N 1
ATOM 1849 C CA . LEU A 1 252 ? -10.120 1.626 18.302 1.00 80.06 252 LEU A CA 1
ATOM 1850 C C . LEU A 1 252 ? -10.383 1.912 19.785 1.00 80.06 252 LEU A C 1
ATOM 1852 O O . LEU A 1 252 ? -11.442 1.547 20.276 1.00 80.06 252 LEU A O 1
ATOM 1856 N N . ARG A 1 253 ? -9.479 2.581 20.519 1.00 82.75 253 ARG A N 1
ATOM 1857 C CA . ARG A 1 253 ? -9.688 2.877 21.953 1.00 82.75 253 ARG A CA 1
ATOM 1858 C C . ARG A 1 253 ? -10.872 3.807 22.201 1.00 82.75 253 ARG A C 1
ATOM 1860 O O . ARG A 1 253 ? -11.475 3.686 23.262 1.00 82.75 253 ARG A O 1
ATOM 1867 N N . GLY A 1 254 ? -11.176 4.692 21.251 1.00 79.31 254 GLY A N 1
ATOM 1868 C CA . GLY A 1 254 ? -12.341 5.576 21.296 1.00 79.31 254 GLY A CA 1
ATOM 1869 C C . GLY A 1 254 ? -13.653 4.878 20.938 1.00 79.31 254 GLY A C 1
ATOM 1870 O O . GLY A 1 254 ? -14.705 5.379 21.301 1.00 79.31 254 GLY A O 1
ATOM 1871 N N . MET A 1 255 ? -13.592 3.710 20.289 1.00 88.50 255 MET A N 1
ATOM 1872 C CA . MET A 1 255 ? -14.768 2.990 19.797 1.00 88.50 255 MET A CA 1
ATOM 1873 C C . MET A 1 255 ? -15.346 2.014 20.824 1.00 88.50 255 MET A C 1
ATOM 1875 O O . MET A 1 255 ? -14.601 1.348 21.566 1.00 88.50 255 MET A O 1
ATOM 1879 N N . SER A 1 256 ? -16.668 1.829 20.770 1.00 88.62 256 SER A N 1
ATOM 1880 C CA . SER A 1 256 ? -17.370 0.766 21.497 1.00 88.62 256 SER A CA 1
ATOM 1881 C C . SER A 1 256 ? -16.919 -0.636 21.032 1.00 88.62 256 SER A C 1
ATOM 1883 O O . SER A 1 256 ? -16.534 -0.810 19.872 1.00 88.62 256 SER A O 1
ATOM 1885 N N . PRO A 1 257 ? -16.976 -1.682 21.884 1.00 87.88 257 PRO A N 1
ATOM 1886 C CA . PRO A 1 257 ? -16.612 -3.044 21.481 1.00 87.88 257 PRO A CA 1
ATOM 1887 C C . PRO A 1 257 ? -17.409 -3.559 20.277 1.00 87.88 257 PRO A C 1
ATOM 1889 O O . PRO A 1 257 ? -16.854 -4.250 19.425 1.00 87.88 257 PRO A O 1
ATOM 1892 N N . THR A 1 258 ? -18.692 -3.197 20.191 1.00 88.62 258 THR A N 1
ATOM 1893 C CA . THR A 1 258 ? -19.563 -3.567 19.072 1.00 88.62 258 THR A CA 1
ATOM 1894 C C . THR A 1 258 ? -19.092 -2.906 17.782 1.00 88.62 258 THR A C 1
ATOM 1896 O O . THR A 1 258 ? -18.940 -3.597 16.776 1.00 88.62 258 THR A O 1
ATOM 1899 N N . THR A 1 259 ? -18.775 -1.606 17.817 1.00 90.19 259 THR A N 1
ATOM 1900 C CA . THR A 1 259 ? -18.271 -0.886 16.640 1.00 90.19 259 THR A CA 1
ATOM 1901 C C . THR A 1 259 ? -16.978 -1.504 16.115 1.00 90.19 259 THR A C 1
ATOM 1903 O O . THR A 1 259 ? -16.841 -1.684 14.909 1.00 90.19 259 THR A O 1
ATOM 1906 N N . ARG A 1 260 ? -16.066 -1.935 16.999 1.00 90.94 260 ARG A N 1
ATOM 1907 C CA . ARG A 1 260 ? -14.810 -2.598 16.592 1.00 90.94 260 ARG A CA 1
ATOM 1908 C C . ARG A 1 260 ? -15.046 -3.891 15.814 1.00 90.94 260 ARG A C 1
ATOM 1910 O O . ARG A 1 260 ? -14.346 -4.149 14.844 1.00 90.94 260 ARG A O 1
ATOM 1917 N N . ILE A 1 261 ? -16.024 -4.702 16.226 1.00 91.50 261 ILE A N 1
ATOM 1918 C CA . ILE A 1 261 ? -16.365 -5.945 15.517 1.00 91.50 261 ILE A CA 1
ATOM 1919 C C . ILE A 1 261 ? -16.908 -5.622 14.122 1.00 91.50 261 ILE A C 1
ATOM 1921 O O . ILE A 1 261 ? -16.486 -6.235 13.145 1.00 91.50 261 ILE A O 1
ATOM 1925 N N . VAL A 1 262 ? -17.817 -4.645 14.021 1.00 93.25 262 VAL A N 1
ATOM 1926 C CA . VAL A 1 262 ? -18.401 -4.237 12.733 1.00 93.25 262 VAL A CA 1
ATOM 1927 C C . VAL A 1 262 ? -17.329 -3.655 11.809 1.00 93.25 262 VAL A C 1
ATOM 1929 O O . VAL A 1 262 ? -17.285 -4.021 10.638 1.00 93.25 262 VAL A O 1
ATOM 1932 N N . LEU A 1 263 ? -16.439 -2.811 12.335 1.00 94.19 263 LEU A N 1
ATOM 1933 C CA . LEU A 1 263 ? -15.323 -2.225 11.595 1.00 94.19 263 LEU A CA 1
ATOM 1934 C C . LEU A 1 263 ? -14.381 -3.299 11.037 1.00 94.19 263 LEU A C 1
ATOM 1936 O O . LEU A 1 263 ? -14.056 -3.255 9.854 1.00 94.19 263 LEU A O 1
ATOM 1940 N N . ASN A 1 264 ? -13.968 -4.263 11.865 1.00 92.50 264 ASN A N 1
ATOM 1941 C CA . ASN A 1 264 ? -13.070 -5.334 11.428 1.00 92.50 264 ASN A CA 1
ATOM 1942 C C . ASN A 1 264 ? -13.714 -6.178 10.323 1.00 92.50 264 ASN A C 1
ATOM 1944 O O . ASN A 1 264 ? -13.099 -6.386 9.283 1.00 92.50 264 ASN A O 1
ATOM 1948 N N . ASN A 1 265 ? -14.975 -6.587 10.501 1.00 94.50 265 ASN A N 1
ATOM 1949 C CA . ASN A 1 265 ? -15.700 -7.355 9.484 1.00 94.50 265 ASN A CA 1
ATOM 1950 C C . ASN A 1 265 ? -15.875 -6.563 8.179 1.00 94.50 265 ASN A C 1
ATOM 1952 O O . ASN A 1 265 ? -15.808 -7.133 7.092 1.00 94.50 265 ASN A O 1
ATOM 1956 N N . PHE A 1 266 ? -16.116 -5.252 8.280 1.00 96.50 266 PHE A N 1
ATOM 1957 C CA . PHE A 1 266 ? -16.224 -4.375 7.119 1.00 96.50 266 PHE A CA 1
ATOM 1958 C C . PHE A 1 266 ? -14.909 -4.333 6.336 1.00 96.50 266 PHE A C 1
ATOM 1960 O O . PHE A 1 266 ? -14.915 -4.585 5.133 1.00 96.50 266 PHE A O 1
ATOM 1967 N N . TRP A 1 267 ? -13.786 -4.064 7.005 1.00 96.69 267 TRP A N 1
ATOM 1968 C CA . TRP A 1 267 ? -12.486 -3.994 6.340 1.00 96.69 267 TRP A CA 1
ATOM 1969 C C . TRP A 1 267 ? -12.030 -5.350 5.803 1.00 96.69 267 TRP A C 1
ATOM 1971 O O . TRP A 1 267 ? -11.563 -5.399 4.670 1.00 96.69 267 TRP A O 1
ATOM 1981 N N . GLU A 1 268 ? -12.256 -6.448 6.532 1.00 93.19 268 GLU A N 1
ATOM 1982 C CA . GLU A 1 268 ? -11.981 -7.809 6.049 1.00 93.19 268 GLU A CA 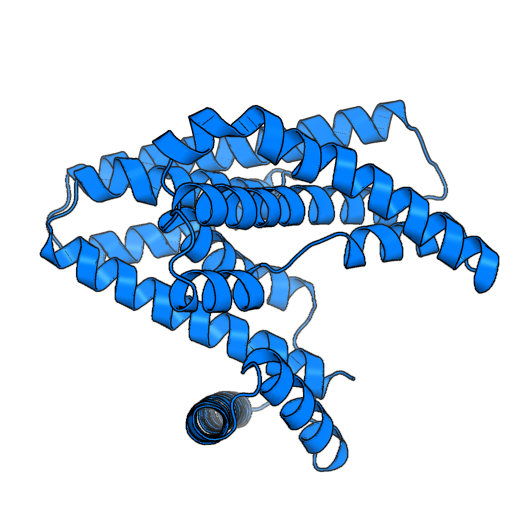1
ATOM 1983 C C . GLU A 1 268 ? -12.763 -8.112 4.758 1.00 93.19 268 GLU A C 1
ATOM 1985 O O . GLU A 1 268 ? -12.201 -8.630 3.792 1.00 93.19 268 GLU A O 1
ATOM 1990 N N . PHE A 1 269 ? -14.043 -7.729 4.695 1.00 94.44 269 PHE A N 1
ATOM 1991 C CA . PHE A 1 269 ? -14.861 -7.886 3.491 1.00 94.44 269 PHE A CA 1
ATOM 1992 C C . PHE A 1 269 ? -14.366 -7.022 2.323 1.00 94.44 269 PHE A C 1
ATOM 1994 O O . PHE A 1 269 ? -14.248 -7.514 1.198 1.00 94.44 269 PHE A O 1
ATOM 2001 N N . VAL A 1 270 ? -14.052 -5.748 2.574 1.00 95.81 270 VAL A N 1
ATOM 2002 C CA . VAL A 1 270 ? -13.537 -4.833 1.545 1.00 95.81 270 VAL A CA 1
ATOM 2003 C C . VAL A 1 270 ? -12.191 -5.325 1.008 1.00 95.81 270 VAL A C 1
ATOM 2005 O O . VAL A 1 270 ? -12.002 -5.361 -0.208 1.00 95.81 270 VAL A O 1
ATOM 2008 N N . ALA A 1 271 ? -11.280 -5.757 1.882 1.00 92.44 271 ALA A N 1
ATOM 2009 C CA . ALA A 1 271 ? -9.986 -6.302 1.488 1.00 92.44 271 ALA A CA 1
ATOM 2010 C C . ALA A 1 271 ? -10.132 -7.619 0.718 1.00 92.44 271 ALA A C 1
ATOM 2012 O O . ALA A 1 271 ? -9.463 -7.814 -0.296 1.00 92.44 271 ALA A O 1
ATOM 2013 N N . PHE A 1 272 ? -11.052 -8.498 1.134 1.00 90.81 272 PHE A N 1
ATOM 2014 C CA . PHE A 1 272 ? -11.388 -9.705 0.381 1.00 90.81 272 PHE A CA 1
ATOM 2015 C C . PHE A 1 272 ? -11.833 -9.367 -1.045 1.00 90.81 272 PHE A C 1
ATOM 2017 O O . PHE A 1 272 ? -11.304 -9.949 -1.993 1.00 90.81 272 PHE A O 1
ATOM 2024 N N . LEU A 1 273 ? -12.760 -8.421 -1.217 1.00 92.56 273 LEU A N 1
ATOM 2025 C CA . LEU A 1 273 ? -13.219 -8.009 -2.544 1.00 92.56 273 LEU A CA 1
ATOM 2026 C C . LEU A 1 273 ? -12.091 -7.393 -3.375 1.00 92.56 273 LEU A C 1
ATOM 2028 O O . LEU A 1 273 ? -11.905 -7.796 -4.521 1.00 92.56 273 LEU A O 1
ATOM 2032 N N . ALA A 1 274 ? -11.325 -6.464 -2.800 1.00 92.56 274 ALA A N 1
ATOM 2033 C CA . ALA A 1 274 ? -10.239 -5.783 -3.496 1.00 92.56 274 ALA A CA 1
ATOM 2034 C C . ALA A 1 274 ? -9.164 -6.767 -3.979 1.00 92.56 274 ALA A C 1
ATOM 2036 O O . ALA A 1 274 ? -8.834 -6.776 -5.164 1.00 92.56 274 ALA A O 1
ATOM 2037 N N . ASN A 1 275 ? -8.694 -7.659 -3.099 1.00 90.25 275 ASN A N 1
ATOM 2038 C CA . ASN A 1 275 ? -7.743 -8.709 -3.467 1.00 90.25 275 ASN A CA 1
ATOM 2039 C C . ASN A 1 275 ? -8.323 -9.614 -4.552 1.00 90.25 275 ASN A C 1
ATOM 2041 O O . ASN A 1 275 ? -7.658 -9.910 -5.541 1.00 90.25 275 ASN A O 1
ATOM 2045 N N . SER A 1 276 ? -9.573 -10.048 -4.381 1.00 90.75 276 SER A N 1
ATOM 2046 C CA . SER A 1 276 ? -10.192 -10.986 -5.314 1.00 90.75 276 SER A CA 1
ATOM 2047 C C . SER A 1 276 ? -10.301 -10.416 -6.721 1.00 90.75 276 SER A C 1
ATOM 2049 O O . SER A 1 276 ? -9.988 -11.101 -7.693 1.00 90.75 276 SER A O 1
ATOM 2051 N N . LEU A 1 277 ? -10.718 -9.154 -6.819 1.00 90.25 277 LEU A N 1
ATOM 2052 C CA . LEU A 1 277 ? -10.809 -8.451 -8.087 1.00 90.25 277 LEU A CA 1
ATOM 2053 C C . LEU A 1 277 ? -9.421 -8.250 -8.693 1.00 90.25 277 LEU A C 1
ATOM 2055 O O . LEU A 1 277 ? -9.250 -8.607 -9.852 1.00 90.25 277 LEU A O 1
ATOM 2059 N N . ILE A 1 278 ? -8.421 -7.787 -7.929 1.00 89.56 278 ILE A N 1
ATOM 2060 C CA . ILE A 1 278 ? -7.049 -7.614 -8.440 1.00 89.56 278 ILE A CA 1
ATOM 2061 C C . ILE A 1 278 ? -6.511 -8.914 -9.041 1.00 89.56 278 ILE A C 1
ATOM 2063 O O . ILE A 1 278 ? -6.069 -8.912 -10.184 1.00 89.56 278 ILE A O 1
ATOM 2067 N N . PHE A 1 279 ? -6.565 -10.033 -8.314 1.00 89.38 279 PHE A N 1
ATOM 2068 C CA . PHE A 1 279 ? -6.024 -11.300 -8.819 1.00 89.38 279 PHE A CA 1
ATOM 2069 C C . PHE A 1 279 ? -6.788 -11.824 -10.039 1.00 89.38 279 PHE A C 1
ATOM 2071 O O . PHE A 1 279 ? -6.178 -12.387 -10.947 1.00 89.38 279 PHE A O 1
ATOM 2078 N N . LEU A 1 280 ? -8.108 -11.626 -10.084 1.00 89.75 280 LEU A N 1
ATOM 2079 C CA . LEU A 1 280 ? -8.912 -11.999 -11.244 1.00 89.75 280 LEU A CA 1
ATOM 2080 C C . LEU A 1 280 ? -8.572 -11.132 -12.465 1.00 89.75 280 LEU A C 1
ATOM 2082 O O . LEU A 1 280 ? -8.384 -11.671 -13.551 1.00 89.75 280 LEU A O 1
ATOM 2086 N N . ILE A 1 281 ? -8.448 -9.815 -12.276 1.00 87.38 281 ILE A N 1
ATOM 2087 C CA . ILE A 1 281 ? -8.079 -8.848 -13.319 1.00 87.38 281 ILE A CA 1
ATOM 2088 C C . ILE A 1 281 ? -6.671 -9.130 -13.843 1.00 87.38 281 ILE A C 1
ATOM 2090 O O . ILE A 1 281 ? -6.486 -9.166 -15.051 1.00 87.38 281 ILE A O 1
ATOM 2094 N N . ILE A 1 282 ? -5.704 -9.409 -12.961 1.00 86.81 282 ILE A N 1
ATOM 2095 C CA . ILE A 1 282 ? -4.359 -9.839 -13.369 1.00 86.81 282 ILE A CA 1
ATOM 2096 C C . ILE A 1 282 ? -4.454 -11.074 -14.264 1.00 86.81 282 ILE A C 1
ATOM 2098 O O . ILE A 1 282 ? -3.794 -11.126 -15.288 1.00 86.81 282 ILE A O 1
ATOM 2102 N N . GLY A 1 283 ? -5.287 -12.057 -13.911 1.00 87.56 283 GLY A N 1
ATOM 2103 C CA . GLY A 1 283 ? -5.522 -13.219 -14.766 1.00 87.56 283 GLY A CA 1
ATOM 2104 C C . GLY A 1 283 ? -6.096 -12.856 -16.139 1.00 87.56 283 GLY A C 1
ATOM 2105 O O . GLY A 1 283 ? -5.690 -13.446 -17.131 1.00 87.56 283 GLY A O 1
ATOM 2106 N N . LEU A 1 284 ? -7.029 -11.902 -16.192 1.00 87.19 284 LEU A N 1
ATOM 2107 C CA . LEU A 1 284 ? -7.683 -11.465 -17.430 1.00 87.19 284 LEU A CA 1
ATOM 2108 C C . LEU A 1 284 ? -6.748 -10.696 -18.379 1.00 87.19 284 LEU A C 1
ATOM 2110 O O . LEU A 1 284 ? -6.982 -10.722 -19.584 1.00 87.19 284 LEU A O 1
ATOM 2114 N N . ASP A 1 285 ? -5.734 -10.020 -17.836 1.00 83.25 285 ASP A N 1
ATOM 2115 C CA . ASP A 1 285 ? -4.797 -9.157 -18.576 1.00 83.25 285 ASP A CA 1
ATOM 2116 C C . ASP A 1 285 ? -3.506 -9.883 -19.027 1.00 83.25 285 ASP A C 1
ATOM 2118 O O . ASP A 1 285 ? -2.677 -9.300 -19.726 1.00 83.25 285 ASP A O 1
ATOM 2122 N N . ILE A 1 286 ? -3.322 -11.155 -18.632 1.00 77.25 286 ILE A N 1
ATOM 2123 C CA . ILE A 1 286 ? -2.232 -12.042 -19.100 1.00 77.25 286 ILE A CA 1
ATOM 2124 C C . ILE A 1 286 ? -2.576 -12.639 -20.468 1.00 77.25 286 ILE A C 1
ATOM 2126 O O . ILE A 1 286 ? -1.669 -12.637 -21.335 1.00 77.25 286 ILE A O 1
#

pLDDT: mean 90.89, std 6.63, range [60.22, 98.56]

Radius of gyration: 19.79 Å; Cα contacts (8 Å, |Δi|>4): 373; chains: 1; bounding box: 48×44×46 Å

Nearest PDB structures (foldseek):
  8j2m-assembly1_B  TM=8.963E-01  e=3.532E-12  Oryza sativa Japonica Group
  7dsv-assembly1_B  TM=8.857E-01  e=2.577E-10  Homo sapiens
  7dsw-assembly1_A  TM=8.842E-01  e=3.054E-10  Homo sapiens
  4cz8-assembly1_B  TM=8.561E-01  e=1.712E-07  Pyrococcus abyssi GE5
  6z3z-assembly1_B  TM=8.295E-01  e=1.507E-07  Equus caballus